Protein AF-A0A537FUX4-F1 (afdb_monomer_lite)

Secondary structure (DSSP, 8-state):
-GGGT--HHHHHHHHHHHHHTTS-EEPTTSS-EEEETTEESS--S-EEEETTEEEEBSSHHHHHHHHHHHTS-EEEEEE-TTT--EEEEEEETTEEEEEESSS-EEEE-S-GGGTTT-HHHHHSSSEEEESSHHHHHHHHHH-TT---EEEEHHHHHHHHHHHHTTTTSTTPPPPPHHHHHHHHHHTT--SGGG--

Radius of gyration: 17.0 Å; chains: 1; bounding box: 46×35×41 Å

Structure (mmCIF, N/CA/C/O backbone):
data_AF-A0A537FUX4-F1
#
_entry.id   AF-A0A537FUX4-F1
#
loop_
_atom_site.group_PDB
_atom_site.id
_atom_site.type_symbol
_atom_site.label_atom_id
_atom_site.label_alt_id
_atom_site.label_comp_id
_atom_site.label_asym_id
_atom_site.label_entity_id
_atom_site.label_seq_id
_atom_site.pdbx_PDB_ins_code
_atom_site.Cartn_x
_atom_site.Cartn_y
_atom_site.Cartn_z
_atom_site.occupancy
_atom_site.B_iso_or_equiv
_atom_site.auth_seq_id
_atom_site.auth_comp_id
_atom_site.auth_asym_id
_atom_site.auth_atom_id
_atom_site.pdbx_PDB_model_num
ATOM 1 N N . MET A 1 1 ? -22.458 1.911 14.694 1.00 73.50 1 MET A N 1
ATOM 2 C CA . MET A 1 1 ? -23.535 1.994 15.705 1.00 73.50 1 MET A CA 1
ATOM 3 C C . MET A 1 1 ? -24.448 0.781 15.627 1.00 73.50 1 MET A C 1
ATOM 5 O O . MET A 1 1 ? -24.205 -0.128 16.395 1.00 73.50 1 MET A O 1
ATOM 9 N N . GLN A 1 2 ? -25.394 0.677 14.680 1.00 80.38 2 GLN A N 1
ATOM 10 C CA . GLN A 1 2 ? -26.330 -0.467 14.618 1.00 80.38 2 GLN A CA 1
ATOM 11 C C . GLN A 1 2 ? -25.643 -1.837 14.508 1.00 80.38 2 GLN A C 1
ATOM 13 O O . GLN A 1 2 ? -25.957 -2.724 15.288 1.00 80.38 2 GLN A O 1
ATOM 18 N N . SER A 1 3 ? -24.664 -1.990 13.611 1.00 86.19 3 SER A N 1
ATOM 19 C CA . SER A 1 3 ? -23.968 -3.273 13.406 1.00 86.19 3 SER A CA 1
ATOM 20 C C . SER A 1 3 ? -23.094 -3.722 14.581 1.00 86.19 3 SER A C 1
ATOM 22 O O . SER A 1 3 ? -22.737 -4.889 14.650 1.00 86.19 3 SER A O 1
ATOM 24 N N . PHE A 1 4 ? -22.728 -2.798 15.473 1.00 87.50 4 PHE A N 1
ATOM 25 C CA . PHE A 1 4 ? -21.867 -3.064 16.631 1.00 87.50 4 PHE A CA 1
ATOM 26 C C . PHE A 1 4 ? -22.598 -2.859 17.962 1.00 87.50 4 PHE A C 1
ATOM 28 O O . PHE A 1 4 ? -21.989 -2.991 19.012 1.00 87.50 4 PHE A O 1
ATOM 35 N N . HIS A 1 5 ? -23.890 -2.518 17.921 1.00 93.44 5 HIS A N 1
ATOM 36 C CA . HIS A 1 5 ? -24.715 -2.219 19.092 1.00 93.44 5 HIS A CA 1
ATOM 37 C C . HIS A 1 5 ? -24.115 -1.165 20.050 1.00 93.44 5 HIS A C 1
ATOM 39 O O . HIS A 1 5 ? -24.290 -1.260 21.258 1.00 93.44 5 HIS A O 1
ATOM 45 N N . LEU A 1 6 ? -23.447 -0.143 19.498 1.00 93.31 6 LEU A N 1
ATOM 46 C CA . LEU A 1 6 ? -22.831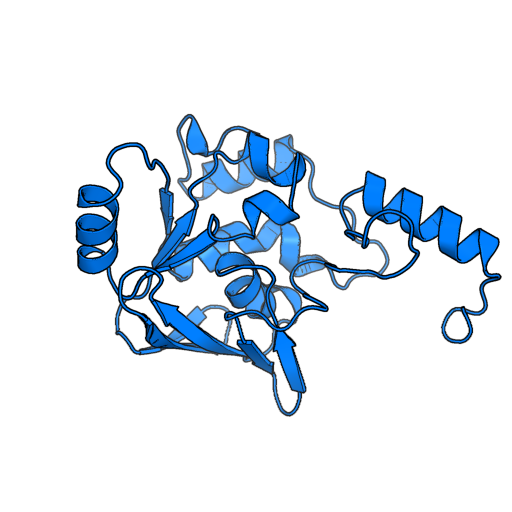 0.967 20.245 1.00 93.31 6 LEU A CA 1
ATOM 47 C C . LEU A 1 6 ? -23.651 2.256 20.134 1.00 93.31 6 LEU A C 1
ATOM 49 O O . LEU A 1 6 ? -24.170 2.562 19.045 1.00 93.31 6 LEU A O 1
ATOM 53 N N . ALA A 1 7 ? -23.683 3.054 21.208 1.00 94.25 7 ALA A N 1
ATOM 54 C CA . ALA A 1 7 ? -24.166 4.429 21.155 1.00 94.25 7 ALA A CA 1
ATOM 55 C C . ALA A 1 7 ? -23.244 5.314 20.297 1.00 94.25 7 ALA A C 1
ATOM 57 O O . ALA A 1 7 ? -22.107 4.967 19.968 1.00 94.25 7 ALA A O 1
ATOM 58 N N . ARG A 1 8 ? -23.740 6.492 19.902 1.00 91.06 8 ARG A N 1
ATOM 59 C CA . ARG A 1 8 ? -22.989 7.405 19.024 1.00 91.06 8 ARG A CA 1
ATOM 60 C C . ARG A 1 8 ? -21.753 8.003 19.683 1.00 91.06 8 ARG A C 1
ATOM 62 O O . ARG A 1 8 ? -20.759 8.191 18.989 1.00 91.06 8 ARG A O 1
ATOM 69 N N . SER A 1 9 ? -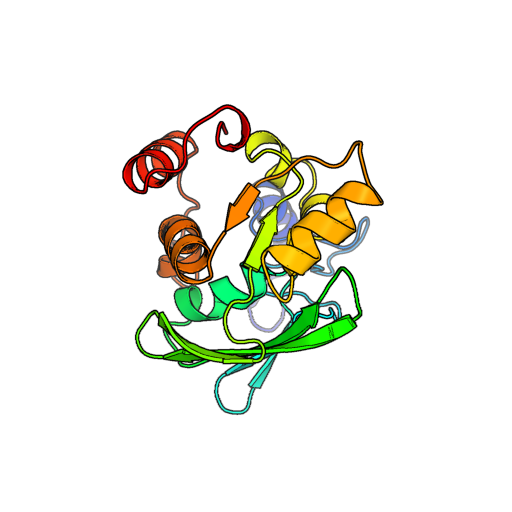21.844 8.336 20.968 1.00 92.69 9 SER A N 1
ATOM 70 C CA . SER A 1 9 ? -20.719 8.841 21.759 1.00 92.69 9 SER A CA 1
ATOM 71 C C . SER A 1 9 ? -19.646 7.768 21.895 1.00 92.69 9 SER A C 1
ATOM 73 O O . SER A 1 9 ? -18.533 7.992 21.450 1.00 92.69 9 SER A O 1
ATOM 75 N N . GLU A 1 10 ? -20.024 6.562 22.329 1.00 94.50 10 GLU A N 1
ATOM 76 C CA . GLU A 1 10 ? -19.102 5.424 22.466 1.00 94.50 10 GLU A CA 1
ATOM 77 C C . GLU A 1 10 ? -18.387 5.101 21.146 1.00 94.50 10 GLU A C 1
ATOM 79 O O . GLU A 1 10 ? -17.176 4.918 21.107 1.00 94.50 10 GLU A O 1
ATOM 84 N N . ALA A 1 11 ? -19.121 5.086 20.027 1.00 93.06 11 ALA A N 1
ATOM 85 C CA . ALA A 1 11 ? -18.515 4.885 18.714 1.00 93.06 11 ALA A CA 1
ATOM 86 C C . ALA A 1 11 ? -17.559 6.024 18.318 1.00 93.06 11 ALA A C 1
ATOM 88 O O . ALA A 1 11 ? -16.621 5.785 17.565 1.00 93.06 11 ALA A O 1
ATOM 89 N N . SER A 1 12 ? -17.805 7.253 18.777 1.00 92.25 12 SER A N 1
ATOM 90 C CA . SER A 1 12 ? -16.915 8.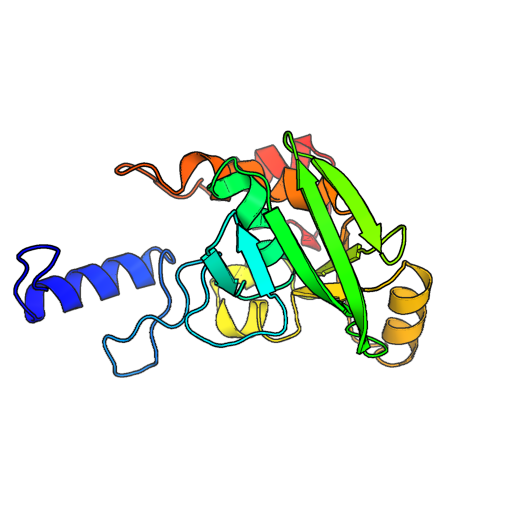392 18.540 1.00 92.25 12 SER A CA 1
ATOM 91 C C . SER A 1 12 ? -15.601 8.228 19.291 1.00 92.25 12 SER A C 1
ATOM 93 O O . SER A 1 12 ? -14.549 8.390 18.681 1.00 92.25 12 SER A O 1
ATOM 95 N N . ASP A 1 13 ? -15.685 7.865 20.570 1.00 94.31 13 ASP A N 1
ATOM 96 C CA . ASP A 1 13 ? -14.532 7.711 21.458 1.00 94.31 13 ASP A CA 1
ATOM 97 C C . ASP A 1 13 ? -13.640 6.561 20.964 1.00 94.31 13 ASP A C 1
ATOM 99 O O . ASP A 1 13 ? -12.442 6.735 20.754 1.00 94.31 13 ASP A O 1
ATOM 103 N N . ILE A 1 14 ? -14.244 5.421 20.604 1.00 94.25 14 ILE A N 1
ATOM 104 C CA . ILE A 1 14 ? -13.523 4.282 20.012 1.00 94.25 14 ILE A CA 1
ATOM 105 C C . ILE A 1 14 ? -12.841 4.668 18.692 1.00 94.25 14 ILE A C 1
ATOM 107 O O . ILE A 1 14 ? -11.728 4.229 18.409 1.00 94.25 14 ILE A O 1
ATOM 111 N N . LEU A 1 15 ? -13.489 5.473 17.845 1.00 94.62 15 LEU A N 1
ATOM 112 C CA . LEU A 1 15 ? -12.875 5.915 16.591 1.00 94.62 15 LEU A CA 1
ATOM 113 C C . LEU A 1 15 ? -11.679 6.848 16.823 1.00 94.62 15 LEU A C 1
ATOM 115 O O . LEU A 1 15 ? -10.733 6.801 16.040 1.00 94.62 15 LEU A O 1
ATOM 119 N N . GLU A 1 16 ? -11.714 7.674 17.867 1.00 94.31 16 GLU A N 1
ATOM 120 C CA . GLU A 1 16 ? -10.592 8.527 18.268 1.00 94.31 16 GLU A CA 1
ATOM 121 C C . GLU A 1 16 ? -9.418 7.704 18.816 1.00 94.31 16 GLU A C 1
ATOM 123 O O . GLU A 1 16 ? -8.266 7.947 18.446 1.00 94.31 16 GLU A O 1
ATOM 128 N N . GLU A 1 17 ? -9.698 6.669 19.610 1.00 94.00 17 GLU A N 1
ATOM 129 C CA . GLU A 1 17 ? -8.685 5.714 20.072 1.00 94.00 17 GLU A CA 1
ATOM 130 C C . GLU A 1 17 ? -8.038 4.965 18.898 1.00 94.00 17 GLU A C 1
ATOM 132 O O . GLU A 1 17 ? -6.811 4.890 18.798 1.00 94.00 17 GLU A O 1
ATOM 137 N N . LEU A 1 18 ? -8.850 4.458 17.962 1.00 93.50 18 LEU A N 1
ATOM 138 C CA . LEU A 1 18 ? -8.359 3.780 16.761 1.00 93.50 18 LEU A CA 1
ATOM 139 C C . LEU A 1 18 ? -7.523 4.710 15.876 1.00 93.50 18 LEU A C 1
ATOM 141 O O . LEU A 1 18 ? -6.550 4.257 15.273 1.00 93.50 18 LEU A O 1
ATOM 145 N N . GLU A 1 19 ? -7.892 5.985 15.772 1.00 93.31 19 GLU A N 1
ATOM 146 C CA . GLU A 1 19 ? -7.139 6.985 15.012 1.00 93.31 19 GLU A CA 1
ATOM 147 C C . GLU A 1 19 ? -5.807 7.329 15.684 1.00 93.31 19 GLU A C 1
ATOM 149 O O . GLU A 1 19 ? -4.773 7.335 15.017 1.00 93.31 19 GLU A O 1
ATOM 154 N N . THR A 1 20 ? -5.799 7.498 17.008 1.00 91.62 20 THR A N 1
ATOM 155 C CA . THR A 1 20 ? -4.578 7.714 17.807 1.00 91.62 20 THR A CA 1
ATOM 156 C C . THR A 1 20 ? -3.621 6.525 17.708 1.00 91.62 20 THR A C 1
ATOM 158 O O . THR A 1 20 ? -2.408 6.690 17.601 1.00 91.62 20 THR A O 1
ATOM 161 N N . ALA A 1 21 ? -4.164 5.307 17.675 1.00 90.19 21 ALA A N 1
ATOM 162 C CA . ALA A 1 21 ? -3.405 4.086 17.428 1.00 90.19 21 ALA A CA 1
ATOM 163 C C . ALA A 1 21 ? -3.103 3.852 15.929 1.00 90.19 21 ALA A C 1
ATOM 165 O O . ALA A 1 21 ? -2.560 2.809 15.554 1.00 90.19 21 ALA A O 1
ATOM 166 N N . HIS A 1 22 ? -3.432 4.817 15.060 1.00 89.25 22 HIS A N 1
ATOM 167 C CA . HIS A 1 22 ? -3.202 4.816 13.615 1.00 89.25 22 HIS A CA 1
ATOM 168 C C . HIS A 1 22 ? -3.870 3.653 12.850 1.00 89.25 22 HIS A C 1
ATOM 170 O O . HIS A 1 22 ? -3.417 3.282 11.763 1.00 89.25 22 HIS A O 1
ATOM 176 N N . HIS A 1 23 ? -4.927 3.038 13.384 1.00 91.94 23 HIS A N 1
ATOM 177 C CA . HIS A 1 23 ? -5.687 1.977 12.709 1.00 91.94 23 HIS A CA 1
ATOM 178 C C . HIS A 1 23 ? -6.658 2.518 11.657 1.00 91.94 23 HIS A C 1
ATOM 180 O O . HIS A 1 23 ? -6.915 1.834 10.663 1.00 91.94 23 HIS A O 1
ATOM 186 N N . VAL A 1 24 ? -7.181 3.723 11.879 1.00 94.44 24 VAL A N 1
ATOM 187 C CA . VAL A 1 24 ? -8.074 4.433 10.960 1.00 94.44 24 VAL A CA 1
ATOM 188 C C . VAL A 1 24 ? -7.646 5.890 10.839 1.00 94.44 24 VAL A C 1
ATOM 190 O O . VAL A 1 24 ? -6.993 6.420 11.727 1.00 94.44 24 VAL A O 1
ATOM 193 N N . ILE A 1 25 ? -8.044 6.540 9.754 1.00 94.31 25 ILE A N 1
ATOM 194 C CA . ILE A 1 25 ? -7.924 7.983 9.550 1.00 94.31 25 ILE A CA 1
ATOM 195 C C . ILE A 1 25 ? -9.305 8.509 9.216 1.00 94.31 25 ILE A C 1
ATOM 197 O O . ILE A 1 25 ? -9.979 7.957 8.339 1.00 94.31 25 ILE A O 1
ATOM 201 N N . ARG A 1 26 ? -9.738 9.569 9.894 1.00 94.31 26 ARG A N 1
ATOM 202 C CA . ARG A 1 26 ? -11.044 10.184 9.675 1.00 94.31 26 ARG A CA 1
ATOM 203 C C . ARG A 1 26 ? -10.953 11.436 8.822 1.00 94.31 26 ARG A C 1
ATOM 205 O O . ARG A 1 26 ? -9.923 12.095 8.721 1.00 94.31 26 ARG A O 1
ATOM 212 N N . LEU A 1 27 ? -12.084 11.792 8.224 1.00 91.44 27 LEU A N 1
ATOM 213 C CA . LEU A 1 27 ? -12.266 13.116 7.651 1.00 91.44 27 LEU A CA 1
ATOM 214 C C . LEU A 1 27 ? -12.334 14.123 8.813 1.00 91.44 27 LEU A C 1
ATOM 216 O O . LEU A 1 27 ? -13.225 13.964 9.661 1.00 91.44 27 LEU A O 1
ATOM 220 N N . PRO A 1 28 ? -11.449 15.142 8.852 1.00 88.06 28 PRO A N 1
ATOM 221 C CA . PRO A 1 28 ? -11.367 16.080 9.965 1.00 88.06 28 PRO A CA 1
ATOM 222 C C . PRO A 1 28 ? -12.724 16.674 10.344 1.00 88.06 28 PRO A C 1
ATOM 224 O O . PRO A 1 28 ? -13.516 17.058 9.483 1.00 88.06 28 PRO A O 1
ATOM 227 N N . GLY A 1 29 ? -13.002 16.718 11.647 1.00 87.19 29 GLY A N 1
ATOM 228 C CA . GLY A 1 29 ? -14.270 17.220 12.184 1.00 87.19 29 GLY A CA 1
ATOM 229 C C . GLY A 1 29 ? -15.467 16.278 12.005 1.00 87.19 29 GLY A C 1
ATOM 230 O O . GLY A 1 29 ? -16.600 16.685 12.258 1.00 87.19 29 GLY A O 1
ATOM 231 N N . THR A 1 30 ? -15.264 15.027 11.577 1.00 90.44 30 THR A N 1
ATOM 232 C CA . THR A 1 30 ? -16.356 14.061 11.375 1.00 90.44 30 THR A CA 1
ATOM 233 C C . THR A 1 30 ? -16.044 12.674 11.955 1.00 90.44 30 THR A C 1
ATOM 235 O O . THR A 1 30 ? -14.921 12.363 12.337 1.00 90.44 30 THR A O 1
ATOM 238 N N . GLN A 1 31 ? -17.055 11.799 11.992 1.00 89.31 31 GLN A N 1
ATOM 239 C CA . GLN A 1 31 ? -16.903 10.368 12.311 1.00 89.31 31 GLN A CA 1
ATOM 240 C C . GLN A 1 31 ? -16.689 9.499 11.052 1.00 89.31 31 GLN A C 1
ATOM 242 O O . GLN A 1 31 ? -16.741 8.274 11.131 1.00 89.31 31 GLN A O 1
ATOM 247 N N . ARG A 1 32 ? -16.510 10.104 9.867 1.00 92.31 32 ARG A N 1
ATOM 248 C CA . ARG A 1 32 ? -16.332 9.355 8.615 1.00 92.31 32 ARG A CA 1
ATOM 249 C C . ARG A 1 32 ? -14.896 8.864 8.509 1.00 92.31 32 ARG A C 1
ATOM 251 O O . ARG A 1 32 ? -13.978 9.676 8.509 1.00 92.31 32 ARG A O 1
ATOM 258 N N . ILE A 1 33 ? -14.722 7.555 8.370 1.00 94.62 33 ILE A N 1
ATOM 259 C CA . ILE A 1 33 ? -13.427 6.935 8.086 1.00 94.62 33 ILE A CA 1
ATOM 260 C C . ILE A 1 33 ? -13.072 7.218 6.622 1.00 94.62 33 ILE A C 1
ATOM 262 O O . ILE A 1 33 ? -13.843 6.881 5.726 1.00 94.62 33 ILE A O 1
ATOM 266 N N . LEU A 1 34 ? -11.919 7.843 6.392 1.00 94.56 34 LEU A N 1
ATOM 267 C CA . LEU A 1 34 ? -11.312 8.000 5.072 1.00 94.56 34 LEU A CA 1
ATOM 268 C C . LEU A 1 34 ? -10.476 6.779 4.717 1.00 94.56 34 LEU A C 1
ATOM 270 O O . LEU A 1 34 ? -10.646 6.219 3.639 1.00 94.56 34 LEU A O 1
ATOM 274 N N . LEU A 1 35 ? -9.594 6.366 5.627 1.00 95.25 35 LEU A N 1
ATOM 275 C CA . LEU A 1 35 ? -8.699 5.233 5.430 1.00 95.25 35 LEU A CA 1
ATOM 276 C C . LEU A 1 35 ? -8.798 4.294 6.629 1.00 95.25 35 LEU A C 1
ATOM 278 O O . LEU A 1 35 ? -8.787 4.726 7.777 1.00 95.25 35 LEU A O 1
ATOM 282 N N . ALA A 1 36 ? -8.855 3.003 6.353 1.00 94.75 36 ALA A N 1
ATOM 283 C CA . ALA A 1 36 ? -8.591 1.940 7.308 1.00 94.75 36 ALA A CA 1
ATOM 284 C C . ALA A 1 36 ? -7.609 1.003 6.609 1.00 94.75 36 ALA A C 1
ATOM 286 O O . ALA A 1 36 ? -8.025 -0.003 6.033 1.00 94.75 36 ALA A O 1
ATOM 287 N N . ASN A 1 37 ? -6.331 1.408 6.547 1.00 91.75 37 ASN A N 1
ATOM 288 C CA . ASN A 1 37 ? -5.350 0.826 5.626 1.00 91.75 37 ASN A CA 1
ATOM 289 C C . ASN A 1 37 ? -5.395 -0.713 5.666 1.00 91.75 37 ASN A C 1
ATOM 291 O O . ASN A 1 37 ? -5.488 -1.283 6.750 1.00 91.75 37 ASN A O 1
ATOM 295 N N . PRO A 1 38 ? -5.374 -1.404 4.518 1.00 94.94 38 PRO A N 1
ATOM 296 C CA . PRO A 1 38 ? -5.148 -0.857 3.190 1.00 94.94 38 PRO A CA 1
ATOM 297 C C . PRO A 1 38 ? -6.425 -0.297 2.539 1.00 94.94 38 PRO A C 1
ATOM 299 O O . PRO A 1 38 ? -6.358 0.201 1.424 1.00 94.94 38 PRO A O 1
ATOM 302 N N . PHE A 1 39 ? -7.591 -0.363 3.195 1.00 96.38 39 PHE A N 1
ATOM 303 C CA . PHE A 1 39 ? -8.848 0.114 2.620 1.00 96.38 39 PHE A CA 1
ATOM 304 C C . PHE A 1 39 ? -8.906 1.642 2.561 1.00 96.38 39 PHE A C 1
ATOM 306 O O . PHE A 1 39 ? -8.739 2.325 3.574 1.00 96.38 39 PHE A O 1
ATOM 313 N N . SER A 1 40 ? -9.243 2.158 1.384 1.00 96.12 40 SER A N 1
ATOM 314 C CA . SER A 1 40 ? -9.644 3.541 1.158 1.00 96.12 40 SER A CA 1
ATOM 315 C C . SER A 1 40 ? -11.157 3.629 0.958 1.00 96.12 40 SER A C 1
ATOM 317 O O . SER A 1 40 ? -11.740 2.842 0.212 1.00 96.12 40 SER A O 1
ATOM 319 N N . ALA A 1 41 ? -11.791 4.603 1.614 1.00 95.50 41 ALA A N 1
ATOM 320 C CA . ALA A 1 41 ? -13.172 5.009 1.348 1.00 95.50 41 ALA A CA 1
ATOM 321 C C . ALA A 1 41 ? -13.280 5.995 0.168 1.00 95.50 41 ALA A C 1
ATOM 323 O O . ALA A 1 41 ? -14.385 6.345 -0.241 1.00 95.50 41 ALA A O 1
ATOM 324 N N . LEU A 1 42 ? -12.140 6.462 -0.349 1.00 92.06 42 LEU A N 1
ATOM 325 C CA . LEU A 1 42 ? -12.039 7.273 -1.557 1.00 92.06 42 LEU A CA 1
ATOM 326 C C . LEU A 1 42 ? -11.697 6.385 -2.753 1.00 92.06 42 LEU A C 1
ATOM 328 O O . LEU A 1 42 ? -10.879 5.468 -2.627 1.00 92.06 42 LEU A O 1
ATOM 332 N N . ASP A 1 43 ? -12.253 6.723 -3.910 1.00 93.75 43 ASP A N 1
ATOM 333 C CA . ASP A 1 43 ? -11.858 6.131 -5.183 1.00 93.75 43 ASP A CA 1
ATOM 334 C C . ASP A 1 43 ? -10.444 6.614 -5.524 1.00 93.75 43 ASP A C 1
ATOM 336 O O . ASP A 1 43 ? -10.211 7.797 -5.781 1.00 93.75 43 ASP A O 1
ATOM 340 N N . THR A 1 44 ? -9.480 5.698 -5.487 1.00 95.69 44 THR A N 1
ATOM 341 C CA . THR A 1 44 ? -8.079 5.976 -5.819 1.00 95.69 44 THR A CA 1
ATOM 342 C C . THR A 1 44 ? -7.693 5.276 -7.123 1.00 95.69 44 THR A C 1
ATOM 344 O O . THR A 1 44 ? -8.369 4.339 -7.557 1.00 95.69 44 THR A O 1
ATOM 347 N N . PRO A 1 45 ? -6.555 5.643 -7.737 1.00 96.56 45 PRO A N 1
ATOM 348 C CA . PRO A 1 45 ? -6.002 4.886 -8.857 1.00 96.56 45 PRO A CA 1
ATOM 349 C C . PRO A 1 45 ? -5.624 3.435 -8.511 1.00 96.56 45 PRO A C 1
ATOM 351 O O . PRO A 1 45 ? -5.296 2.671 -9.407 1.00 96.56 45 PRO A O 1
ATOM 354 N N . PHE A 1 46 ? -5.656 3.037 -7.238 1.00 98.00 46 PHE A N 1
ATOM 355 C CA . PHE A 1 46 ? -5.148 1.760 -6.746 1.00 98.00 46 PHE A CA 1
ATOM 356 C C . PHE A 1 46 ? -6.279 0.741 -6.556 1.00 98.00 46 PHE A C 1
ATOM 358 O O . PHE A 1 46 ? -6.564 0.294 -5.442 1.00 98.00 46 PHE A O 1
ATOM 365 N N . ALA A 1 47 ? -6.960 0.390 -7.645 1.00 98.50 47 ALA A N 1
ATOM 366 C CA . ALA A 1 47 ? -8.108 -0.508 -7.600 1.00 98.50 47 ALA A CA 1
ATOM 367 C C . ALA A 1 47 ? -7.676 -1.964 -7.366 1.00 98.50 47 ALA A C 1
ATOM 369 O O . ALA A 1 47 ? -6.798 -2.488 -8.053 1.00 98.50 47 ALA A O 1
ATOM 370 N N . VAL A 1 48 ? -8.345 -2.652 -6.440 1.00 98.69 48 VAL A N 1
ATOM 371 C CA . VAL A 1 48 ? -8.088 -4.056 -6.100 1.00 98.69 48 VAL A CA 1
ATOM 372 C C . VAL A 1 48 ? -9.375 -4.864 -6.204 1.00 98.69 48 VAL A C 1
ATOM 374 O O . VAL A 1 48 ? -10.385 -4.546 -5.582 1.00 98.69 48 VAL A O 1
ATOM 377 N N . LYS A 1 49 ? -9.347 -5.957 -6.963 1.00 98.69 49 LYS A N 1
ATOM 378 C CA . LYS A 1 49 ? -10.451 -6.914 -7.073 1.00 98.69 49 LYS A CA 1
ATOM 379 C C . LYS A 1 49 ? -10.095 -8.216 -6.368 1.00 98.69 49 LYS A C 1
ATOM 381 O O . LYS A 1 49 ? -9.026 -8.774 -6.602 1.00 98.69 49 LYS A O 1
ATOM 386 N N . ILE A 1 50 ? -11.015 -8.723 -5.547 1.00 97.62 50 ILE A N 1
ATOM 387 C CA . ILE A 1 50 ? -10.873 -9.992 -4.819 1.00 97.62 50 ILE A CA 1
ATOM 388 C C . ILE A 1 50 ? -12.182 -10.773 -4.948 1.00 97.62 50 ILE A C 1
ATOM 390 O O . ILE A 1 50 ? -13.208 -10.433 -4.351 1.00 97.62 50 ILE A O 1
ATOM 394 N N . GLY A 1 51 ? -12.166 -11.838 -5.751 1.00 96.19 51 GLY A N 1
ATOM 395 C CA . GLY A 1 51 ? -13.390 -12.524 -6.168 1.00 96.19 51 GLY A CA 1
ATOM 396 C C . GLY A 1 51 ? -14.335 -11.575 -6.916 1.00 96.19 51 GLY A C 1
ATOM 397 O O . GLY A 1 51 ? -13.966 -11.000 -7.938 1.00 96.19 51 GLY A O 1
ATOM 398 N N . ASN A 1 52 ? -15.554 -11.398 -6.402 1.00 96.31 52 ASN A N 1
ATOM 399 C CA . ASN A 1 52 ? -16.567 -10.496 -6.963 1.00 96.31 52 ASN A CA 1
ATOM 400 C C . ASN A 1 52 ? -16.590 -9.096 -6.321 1.00 96.31 52 ASN A C 1
ATOM 402 O O . ASN A 1 52 ? -17.423 -8.281 -6.708 1.00 96.31 52 ASN A O 1
ATOM 406 N N . LYS A 1 53 ? -15.709 -8.811 -5.354 1.00 97.38 53 LYS A N 1
ATOM 407 C CA . LYS A 1 53 ? -15.661 -7.521 -4.654 1.00 97.38 53 LYS A CA 1
ATOM 408 C C . LYS A 1 53 ? -14.541 -6.642 -5.203 1.00 97.38 53 LYS A C 1
ATOM 410 O O . LYS A 1 53 ? -13.457 -7.143 -5.507 1.00 97.38 53 LYS A O 1
ATOM 415 N N . GLY A 1 54 ? -14.826 -5.348 -5.316 1.00 97.94 54 GLY A N 1
ATOM 416 C CA . GLY A 1 54 ? -13.853 -4.301 -5.617 1.00 97.94 54 GLY A CA 1
ATOM 417 C C . GLY A 1 54 ? -13.556 -3.467 -4.373 1.00 97.94 54 GLY A C 1
ATOM 418 O O . GLY A 1 54 ? -14.448 -3.231 -3.559 1.00 97.94 54 GLY A O 1
ATOM 419 N N . TYR A 1 55 ? -12.303 -3.052 -4.244 1.00 98.06 55 TYR A N 1
ATOM 420 C CA . TYR A 1 55 ? -11.765 -2.217 -3.178 1.00 98.06 55 TYR A CA 1
ATOM 421 C C . TYR A 1 55 ? -10.800 -1.191 -3.773 1.00 98.06 55 TYR A C 1
ATOM 423 O O . TYR A 1 55 ? -10.314 -1.368 -4.891 1.00 98.06 55 TYR A O 1
ATOM 431 N N . PHE A 1 56 ? -10.467 -0.168 -2.993 1.00 98.12 56 PHE A N 1
ATOM 432 C CA . PHE A 1 56 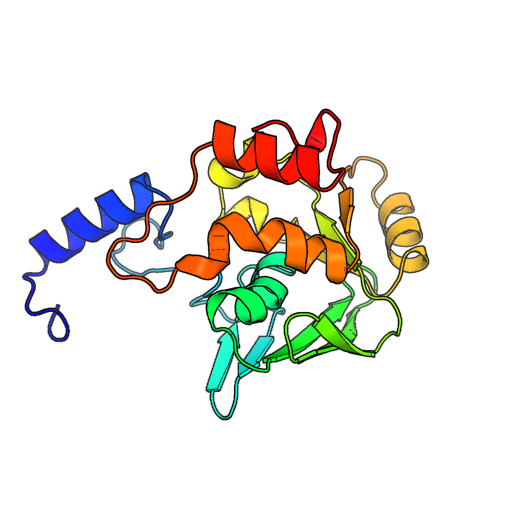? -9.411 0.786 -3.312 1.00 98.12 56 PHE A CA 1
ATOM 433 C C . PHE A 1 56 ? -8.341 0.758 -2.223 1.00 98.12 56 PHE A C 1
ATOM 435 O O . PHE A 1 56 ? -8.666 0.768 -1.033 1.00 98.12 56 PHE A O 1
ATOM 442 N N . GLY A 1 57 ? -7.076 0.703 -2.640 1.00 97.12 57 GLY A N 1
ATOM 443 C CA . GLY A 1 57 ? -5.918 0.962 -1.788 1.00 97.12 57 GLY A CA 1
ATOM 444 C C . GLY A 1 57 ? -5.718 2.456 -1.566 1.00 97.12 57 GLY A C 1
ATOM 445 O O . GLY A 1 57 ? -6.040 3.248 -2.448 1.00 97.12 57 GLY A O 1
ATOM 446 N N . ALA A 1 58 ? -5.162 2.872 -0.429 1.00 95.69 58 ALA A N 1
ATOM 447 C CA . ALA A 1 58 ? -4.777 4.278 -0.266 1.00 95.69 58 ALA A CA 1
ATOM 448 C C . ALA A 1 58 ? -3.597 4.652 -1.182 1.00 95.69 58 ALA A C 1
ATOM 450 O O . ALA A 1 58 ? -3.507 5.781 -1.658 1.00 95.69 58 ALA A O 1
ATOM 451 N N . CYS A 1 59 ? -2.706 3.691 -1.437 1.00 97.50 59 CYS A N 1
ATOM 452 C CA . CYS A 1 59 ? -1.488 3.853 -2.219 1.00 97.50 59 CYS A CA 1
ATOM 453 C C . CYS A 1 59 ? -1.085 2.555 -2.943 1.00 97.50 59 CYS A C 1
ATOM 455 O O . CYS A 1 59 ? -1.744 1.518 -2.807 1.00 97.50 59 CYS A O 1
ATOM 457 N N . ALA A 1 60 ? 0.027 2.587 -3.684 1.00 98.38 60 ALA A N 1
ATOM 458 C CA . ALA A 1 60 ? 0.550 1.414 -4.383 1.00 98.38 60 ALA A CA 1
ATOM 459 C C . ALA A 1 60 ? 0.951 0.274 -3.431 1.00 98.38 60 ALA A C 1
ATOM 461 O O . ALA A 1 60 ? 0.660 -0.889 -3.714 1.00 98.38 60 ALA A O 1
ATOM 462 N N . TRP A 1 61 ? 1.564 0.591 -2.283 1.00 98.19 61 TRP A N 1
ATOM 463 C CA . TRP A 1 61 ? 1.889 -0.418 -1.270 1.00 98.19 61 TRP A CA 1
ATOM 464 C C . TRP A 1 61 ? 0.616 -1.073 -0.722 1.00 98.19 61 TRP A C 1
ATOM 466 O O . TRP A 1 61 ? 0.504 -2.298 -0.739 1.00 98.19 61 TRP A O 1
ATOM 476 N N . ASP A 1 62 ? -0.383 -0.280 -0.338 1.00 97.75 62 ASP A N 1
ATOM 477 C CA . ASP A 1 62 ? -1.658 -0.796 0.164 1.00 97.75 62 ASP A CA 1
ATOM 478 C C . ASP A 1 62 ? -2.363 -1.705 -0.850 1.00 97.75 62 ASP A C 1
ATOM 480 O O . ASP A 1 62 ? -2.895 -2.752 -0.476 1.00 97.75 62 ASP A O 1
ATOM 484 N N . ALA A 1 63 ? -2.304 -1.365 -2.142 1.00 98.38 63 ALA A N 1
ATOM 485 C CA . ALA A 1 63 ? -2.851 -2.194 -3.216 1.00 98.38 63 ALA A CA 1
ATOM 486 C C . ALA A 1 63 ? -2.251 -3.611 -3.232 1.00 98.38 63 ALA A C 1
ATOM 488 O O . ALA A 1 63 ? -2.972 -4.594 -3.411 1.00 98.38 63 ALA A O 1
ATOM 489 N N . VAL A 1 64 ? -0.937 -3.722 -3.010 1.00 98.62 64 VAL A N 1
ATOM 490 C CA . VAL A 1 64 ? -0.230 -5.007 -2.880 1.00 98.62 64 VAL A CA 1
ATOM 491 C C . VAL A 1 64 ? -0.563 -5.679 -1.544 1.00 98.62 64 VAL A C 1
ATOM 493 O O . VAL A 1 64 ? -0.821 -6.886 -1.497 1.00 98.62 64 VAL A O 1
ATOM 496 N N . ALA A 1 65 ? -0.618 -4.906 -0.458 1.00 98.06 65 ALA A N 1
ATOM 497 C CA . ALA A 1 65 ? -0.862 -5.398 0.894 1.00 98.06 65 ALA A CA 1
ATOM 498 C C . ALA A 1 65 ? -2.220 -6.095 1.061 1.00 98.06 65 ALA A C 1
ATOM 500 O O . ALA A 1 65 ? -2.337 -7.004 1.884 1.00 98.06 65 ALA A O 1
ATOM 501 N N . PHE A 1 66 ? -3.227 -5.750 0.249 1.00 98.25 66 PHE A N 1
ATOM 502 C CA . PHE A 1 66 ? -4.497 -6.482 0.188 1.00 98.25 66 PHE A CA 1
ATOM 503 C C . PHE A 1 66 ? -4.317 -7.993 0.003 1.00 98.25 66 PHE A C 1
ATOM 505 O O . PHE A 1 66 ? -5.041 -8.772 0.630 1.00 98.25 66 PHE A O 1
ATOM 512 N N . HIS A 1 67 ? -3.361 -8.409 -0.837 1.00 98.31 67 HIS A N 1
ATOM 513 C CA . HIS A 1 67 ? -3.089 -9.828 -1.071 1.00 98.31 67 HIS A CA 1
ATOM 514 C C . HIS A 1 67 ? -2.639 -10.529 0.215 1.00 98.31 67 HIS A C 1
ATOM 516 O O . HIS A 1 67 ? -3.131 -11.609 0.543 1.00 98.31 67 HIS A O 1
ATOM 522 N N . ILE A 1 68 ? -1.742 -9.880 0.963 1.00 98.06 68 ILE A N 1
ATOM 523 C CA . ILE A 1 68 ? -1.222 -10.376 2.238 1.00 98.06 68 ILE A CA 1
ATOM 524 C C . ILE A 1 68 ? -2.314 -10.387 3.307 1.00 98.06 68 ILE A C 1
ATOM 526 O O . ILE A 1 68 ? -2.511 -11.406 3.960 1.00 98.06 68 ILE A O 1
ATOM 530 N N . MET A 1 69 ? -3.037 -9.276 3.466 1.00 97.62 69 MET A N 1
ATOM 531 C CA . MET A 1 69 ? -4.026 -9.105 4.530 1.00 97.62 69 MET A CA 1
ATOM 532 C C . MET A 1 69 ? -5.180 -10.099 4.436 1.00 97.62 69 MET A C 1
ATOM 534 O O . MET A 1 69 ? -5.654 -10.601 5.452 1.00 97.62 69 MET A O 1
ATOM 538 N N . LEU A 1 70 ? -5.676 -10.346 3.223 1.00 96.56 70 LEU A N 1
ATOM 539 C CA . LEU A 1 70 ? -6.847 -11.196 3.035 1.00 96.56 70 LEU A CA 1
ATOM 540 C C . LEU A 1 70 ? -6.480 -12.644 2.719 1.00 96.56 70 LEU A C 1
ATOM 542 O O . LEU A 1 70 ? -7.370 -13.488 2.743 1.00 96.56 70 LEU A O 1
ATOM 546 N N . GLY A 1 71 ? -5.211 -12.941 2.411 1.00 95.94 71 GLY A N 1
ATOM 547 C CA . GLY A 1 71 ? -4.758 -14.294 2.078 1.00 95.94 71 GLY A CA 1
ATOM 548 C C . GLY A 1 71 ? -5.484 -14.893 0.868 1.00 95.94 71 GLY A C 1
ATOM 549 O O . GLY A 1 71 ? -5.650 -16.107 0.774 1.00 95.94 71 GLY A O 1
ATOM 550 N N . ARG A 1 72 ? -5.974 -14.041 -0.040 1.00 97.19 72 ARG A N 1
ATOM 551 C CA . ARG A 1 72 ? -6.777 -14.423 -1.208 1.00 97.19 72 ARG A CA 1
ATOM 552 C C . ARG A 1 72 ? -6.138 -13.921 -2.485 1.00 97.19 72 ARG A C 1
ATOM 554 O O . ARG A 1 72 ? -5.442 -12.909 -2.484 1.00 97.19 72 ARG A O 1
ATOM 561 N N . GLU A 1 73 ? -6.434 -14.603 -3.585 1.00 98.38 73 GLU A N 1
ATOM 562 C CA . GLU A 1 73 ? -6.085 -14.107 -4.912 1.00 98.38 73 GLU A CA 1
ATOM 563 C C . GLU A 1 73 ? -6.650 -12.702 -5.120 1.00 98.38 73 GLU A C 1
ATOM 565 O O . GLU A 1 73 ? -7.819 -12.433 -4.814 1.00 98.38 73 GLU A O 1
ATOM 570 N N . SER A 1 74 ? -5.808 -11.813 -5.631 1.00 98.44 74 SER A N 1
ATOM 571 C CA . SER A 1 74 ? -6.176 -10.429 -5.882 1.00 98.44 74 SER A CA 1
ATOM 572 C C . SER A 1 74 ? -5.668 -9.975 -7.240 1.00 98.44 74 SER A C 1
ATOM 574 O O . SER A 1 74 ? -4.661 -10.457 -7.762 1.00 98.44 74 SER A O 1
ATOM 576 N N . LEU A 1 75 ? -6.407 -9.038 -7.814 1.00 98.81 75 LEU A N 1
ATOM 577 C CA . LEU A 1 75 ? -6.068 -8.363 -9.050 1.00 98.81 75 LEU A CA 1
ATOM 578 C C . LEU A 1 75 ? -5.982 -6.870 -8.760 1.00 98.81 75 LEU A C 1
ATOM 580 O O . LEU A 1 75 ? -6.991 -6.260 -8.410 1.00 98.81 75 LEU A O 1
ATOM 584 N N . VAL A 1 76 ? -4.806 -6.287 -8.946 1.00 98.81 76 VAL A N 1
ATOM 585 C CA . VAL A 1 76 ? -4.593 -4.841 -8.886 1.00 98.81 76 VAL A CA 1
ATOM 586 C C . VAL A 1 76 ? -4.687 -4.273 -10.298 1.00 98.81 76 VAL A C 1
ATOM 588 O O . VAL A 1 76 ? -4.060 -4.804 -11.216 1.00 98.81 76 VAL A O 1
ATOM 591 N N . ASN A 1 77 ? -5.457 -3.200 -10.469 1.00 98.69 77 ASN A N 1
ATOM 592 C CA . ASN A 1 77 ? -5.423 -2.347 -11.656 1.00 98.69 77 ASN A CA 1
ATOM 593 C C . ASN A 1 77 ? -5.086 -0.926 -11.204 1.00 98.69 77 ASN A C 1
ATOM 595 O O . ASN A 1 77 ? -5.708 -0.403 -10.281 1.00 98.69 77 ASN A O 1
ATOM 599 N N . SER A 1 78 ? -4.091 -0.329 -11.843 1.00 98.56 78 SER A N 1
ATOM 600 C CA . SER A 1 78 ? -3.586 1.005 -11.546 1.00 98.56 78 SER A CA 1
ATOM 601 C C . SER A 1 78 ? -2.972 1.611 -12.804 1.00 98.56 78 SER A C 1
ATOM 603 O O . SER A 1 78 ? -3.124 1.083 -13.905 1.00 98.56 78 SER A O 1
ATOM 605 N N . PHE A 1 79 ? -2.269 2.722 -12.638 1.00 98.31 79 PHE A N 1
ATOM 606 C CA . PHE A 1 79 ? -1.523 3.394 -13.686 1.00 98.31 79 PHE A CA 1
ATOM 607 C C . PHE A 1 79 ? -0.108 3.715 -13.211 1.00 98.31 79 PHE A C 1
ATOM 609 O O . PHE A 1 79 ? 0.145 3.868 -12.012 1.00 98.31 79 PHE A O 1
ATOM 616 N N . CYS A 1 80 ? 0.806 3.818 -14.165 1.00 98.31 80 CYS A N 1
ATOM 617 C CA . CYS A 1 80 ? 2.150 4.323 -13.960 1.00 98.31 80 CYS A CA 1
ATOM 618 C C . CYS A 1 80 ? 2.101 5.804 -13.598 1.00 98.31 80 CYS A C 1
ATOM 620 O O . CYS A 1 80 ? 1.520 6.601 -14.332 1.00 98.31 80 CYS A O 1
ATOM 622 N N . HIS A 1 81 ? 2.750 6.186 -12.503 1.00 97.12 81 HIS A N 1
ATOM 623 C CA . HIS A 1 81 ? 2.736 7.570 -12.037 1.00 97.12 81 HIS A CA 1
ATOM 624 C C . HIS A 1 81 ? 3.440 8.538 -12.996 1.00 97.12 81 HIS A C 1
ATOM 626 O O . HIS A 1 81 ? 3.042 9.690 -13.105 1.00 97.12 81 HIS A O 1
ATOM 632 N N . HIS A 1 82 ? 4.445 8.054 -13.728 1.00 96.38 82 HIS A N 1
ATOM 633 C CA . HIS A 1 82 ? 5.200 8.857 -14.686 1.00 96.38 82 HIS A CA 1
ATOM 634 C C . HIS A 1 82 ? 4.417 9.148 -15.978 1.00 96.38 82 HIS A C 1
ATOM 636 O O . HIS A 1 82 ? 4.410 10.274 -16.455 1.00 96.38 82 HIS A O 1
ATOM 642 N N . CYS A 1 83 ? 3.766 8.137 -16.567 1.00 95.81 83 CYS A N 1
ATOM 643 C CA . CYS A 1 83 ? 3.239 8.234 -17.938 1.00 95.81 83 CYS A CA 1
ATOM 644 C C . CYS A 1 83 ? 1.776 7.802 -18.104 1.00 95.81 83 CYS A C 1
ATOM 646 O O . CYS A 1 83 ? 1.298 7.707 -19.231 1.00 95.81 83 CYS A O 1
ATOM 648 N N . ALA A 1 84 ? 1.080 7.486 -17.009 1.00 97.62 84 ALA A N 1
ATOM 649 C CA . ALA A 1 84 ? -0.301 6.998 -16.987 1.00 97.62 84 ALA A CA 1
ATOM 650 C C . ALA A 1 84 ? -0.566 5.687 -17.761 1.00 97.62 84 ALA A C 1
ATOM 652 O O . ALA A 1 84 ? -1.719 5.311 -17.961 1.00 97.62 84 ALA A O 1
ATOM 653 N N . GLU A 1 85 ? 0.474 4.950 -18.165 1.00 97.81 85 GLU A N 1
ATOM 654 C CA . GLU A 1 85 ? 0.310 3.619 -18.758 1.00 97.81 85 GLU A CA 1
ATOM 655 C C . GLU A 1 85 ? -0.399 2.673 -17.767 1.00 97.81 85 GLU A C 1
ATOM 657 O O . GLU A 1 85 ? -0.045 2.673 -16.583 1.00 97.81 85 GLU A O 1
ATOM 662 N N . PRO A 1 86 ? -1.382 1.864 -18.206 1.00 98.62 86 PRO A N 1
ATOM 663 C CA . PRO A 1 86 ? -2.058 0.914 -17.331 1.00 98.62 86 PRO A CA 1
ATOM 664 C C . PRO A 1 86 ? -1.098 -0.109 -16.718 1.00 98.62 86 PRO A C 1
ATOM 666 O O . PRO A 1 86 ? -0.279 -0.711 -17.410 1.00 98.62 86 PRO A O 1
ATOM 669 N N . ILE A 1 87 ? -1.263 -0.351 -15.420 1.00 98.81 87 ILE A N 1
ATOM 670 C CA . ILE A 1 87 ? -0.562 -1.384 -14.661 1.00 98.81 87 ILE A CA 1
ATOM 671 C C . ILE A 1 87 ? -1.589 -2.384 -14.138 1.00 98.81 87 ILE A C 1
ATOM 673 O O . ILE A 1 87 ? -2.548 -2.021 -13.457 1.00 98.81 87 ILE A O 1
ATOM 677 N N . ARG A 1 88 ? -1.371 -3.663 -14.426 1.00 98.81 88 ARG A N 1
ATOM 678 C CA . ARG A 1 88 ? -2.177 -4.792 -13.979 1.00 98.81 88 ARG A CA 1
ATOM 679 C C . ARG A 1 88 ? -1.285 -5.820 -13.300 1.00 98.81 88 ARG A C 1
ATOM 681 O O . ARG A 1 88 ? -0.292 -6.255 -13.879 1.00 98.81 88 ARG A O 1
ATOM 688 N N . ILE A 1 89 ? -1.653 -6.237 -12.093 1.00 98.88 89 ILE A N 1
ATOM 689 C CA . ILE A 1 89 ? -0.890 -7.217 -11.313 1.00 98.88 89 ILE A CA 1
ATOM 690 C C . ILE A 1 89 ? -1.847 -8.265 -10.751 1.00 98.88 89 ILE A C 1
ATOM 692 O O . ILE A 1 89 ? -2.803 -7.928 -10.055 1.00 98.88 89 ILE A O 1
ATOM 696 N N . GLU A 1 90 ? -1.582 -9.537 -11.027 1.00 98.75 90 GLU A N 1
ATOM 697 C CA . GLU A 1 90 ? -2.313 -10.665 -10.449 1.00 98.75 90 GLU A CA 1
ATOM 698 C C . GLU A 1 90 ? -1.457 -11.358 -9.395 1.00 98.75 90 GLU A C 1
ATOM 700 O O . GLU A 1 90 ? -0.333 -11.783 -9.673 1.00 98.75 90 GLU A O 1
ATOM 705 N N . PHE A 1 91 ? -2.011 -11.508 -8.193 1.00 98.69 91 PHE A N 1
ATOM 706 C CA . PHE A 1 91 ? -1.369 -12.191 -7.080 1.00 98.69 91 PHE A CA 1
ATOM 707 C C . PHE A 1 91 ? -2.076 -13.504 -6.751 1.00 98.69 91 PHE A C 1
ATOM 709 O O . PHE A 1 91 ? -3.301 -13.545 -6.607 1.00 98.69 91 PHE A O 1
ATOM 716 N N . ARG A 1 92 ? -1.297 -14.577 -6.581 1.00 98.19 92 ARG A N 1
ATOM 717 C CA . ARG A 1 92 ? -1.757 -15.894 -6.109 1.00 98.19 92 ARG A CA 1
ATOM 718 C C . ARG A 1 92 ? -0.670 -16.534 -5.254 1.00 98.19 92 ARG A C 1
ATOM 720 O O . ARG A 1 92 ? 0.512 -16.387 -5.552 1.00 98.19 92 ARG A O 1
ATOM 727 N N . ASN A 1 93 ? -1.063 -17.278 -4.222 1.00 95.31 93 ASN A N 1
ATOM 728 C CA . ASN A 1 93 ? -0.143 -18.031 -3.357 1.00 95.31 93 ASN A CA 1
ATOM 729 C C . ASN A 1 93 ? 1.034 -17.196 -2.813 1.00 95.31 93 ASN A C 1
ATOM 731 O O . ASN A 1 93 ? 2.177 -17.650 -2.821 1.00 95.31 93 ASN A O 1
ATOM 735 N N . GLY A 1 94 ? 0.765 -15.962 -2.373 1.00 94.81 94 GLY A N 1
ATOM 736 C CA . GLY A 1 94 ? 1.761 -15.093 -1.743 1.00 94.81 94 GLY A CA 1
ATOM 737 C C . GLY A 1 94 ? 2.751 -14.434 -2.706 1.00 94.81 94 GLY A C 1
ATOM 738 O O . GLY A 1 94 ? 3.757 -13.908 -2.243 1.00 94.81 94 GLY A O 1
ATOM 739 N N . ARG A 1 95 ? 2.508 -14.464 -4.024 1.00 97.38 95 ARG A N 1
ATOM 740 C CA . ARG A 1 95 ? 3.403 -13.879 -5.038 1.00 97.38 95 ARG A CA 1
ATOM 741 C C . ARG A 1 95 ? 2.646 -13.302 -6.230 1.00 97.38 95 ARG A C 1
ATOM 743 O O . ARG A 1 95 ? 1.514 -13.699 -6.507 1.00 97.38 95 ARG A O 1
ATOM 750 N N . ALA A 1 96 ? 3.290 -12.396 -6.963 1.00 97.94 96 ALA A N 1
ATOM 751 C CA . ALA A 1 96 ? 2.810 -11.978 -8.276 1.00 97.94 96 ALA A CA 1
ATOM 752 C C . ALA A 1 96 ? 2.970 -13.143 -9.269 1.00 97.94 96 ALA A C 1
ATOM 754 O O . ALA A 1 96 ? 4.026 -13.776 -9.329 1.00 97.94 96 ALA A O 1
ATOM 755 N N . VAL A 1 97 ? 1.913 -13.454 -10.018 1.00 98.06 97 VAL A N 1
ATOM 756 C CA . VAL A 1 97 ? 1.901 -14.529 -11.027 1.00 98.06 97 VAL A CA 1
ATOM 757 C C . VAL A 1 97 ? 1.736 -14.010 -12.451 1.00 98.06 97 VAL A C 1
ATOM 759 O O . VAL A 1 97 ? 2.064 -14.726 -13.391 1.00 98.06 97 VAL A O 1
ATOM 762 N N . SER A 1 98 ? 1.248 -12.780 -12.613 1.00 97.88 98 SER A N 1
ATOM 763 C CA . SER A 1 98 ? 1.173 -12.085 -13.895 1.00 97.88 98 SER A CA 1
ATOM 764 C C . SER A 1 98 ? 1.264 -10.583 -13.666 1.00 97.88 98 SER A C 1
ATOM 766 O O . SER A 1 98 ? 0.633 -10.055 -12.749 1.00 97.88 98 SER A O 1
ATOM 768 N N . THR A 1 99 ? 2.012 -9.899 -14.522 1.00 98.19 99 THR A N 1
ATOM 769 C CA . THR A 1 99 ? 2.225 -8.452 -14.478 1.00 98.19 99 THR A CA 1
ATOM 770 C C . THR A 1 99 ? 2.155 -7.887 -15.893 1.00 98.19 99 THR A C 1
ATOM 772 O O . THR A 1 99 ? 2.660 -8.476 -16.849 1.00 98.19 99 THR A O 1
ATOM 775 N N . GLN A 1 100 ? 1.497 -6.744 -16.037 1.00 97.56 100 GLN A N 1
ATOM 776 C CA . GLN A 1 100 ? 1.541 -5.922 -17.238 1.00 97.56 100 GLN A CA 1
ATOM 777 C C . GLN A 1 100 ? 1.661 -4.469 -16.783 1.00 97.56 100 GLN A C 1
ATOM 779 O O . GLN A 1 100 ? 0.724 -3.996 -16.148 1.00 97.56 100 GLN A O 1
ATOM 784 N N . PRO A 1 101 ? 2.767 -3.757 -17.046 1.00 96.75 101 PRO A N 1
ATOM 785 C CA . PRO A 1 101 ? 4.005 -4.199 -17.704 1.00 96.75 101 PRO A CA 1
ATOM 786 C C . PRO A 1 101 ? 4.739 -5.292 -16.909 1.00 96.75 101 PRO A C 1
ATOM 788 O O . PRO A 1 101 ? 4.320 -5.642 -15.812 1.00 96.75 101 PRO A O 1
ATOM 791 N N . SER A 1 102 ? 5.807 -5.870 -17.467 1.00 94.88 102 SER A N 1
ATOM 792 C CA . SER A 1 102 ? 6.440 -7.082 -16.918 1.00 94.88 102 SER A CA 1
ATOM 793 C C . SER A 1 102 ? 7.114 -6.890 -15.557 1.00 94.88 102 SER A C 1
ATOM 795 O O . SER A 1 102 ? 7.163 -7.836 -14.776 1.00 94.88 102 SER A O 1
ATOM 797 N N . ASP A 1 103 ? 7.620 -5.692 -15.264 1.00 94.25 103 ASP A N 1
ATOM 798 C CA . ASP A 1 103 ? 8.404 -5.418 -14.052 1.00 94.25 103 ASP A CA 1
ATOM 799 C C . ASP A 1 103 ? 7.994 -4.088 -13.391 1.00 94.25 103 ASP A C 1
ATOM 801 O O . ASP A 1 103 ? 8.763 -3.121 -13.385 1.00 94.25 103 ASP A O 1
ATOM 805 N N . PRO A 1 104 ? 6.745 -3.984 -12.897 1.00 98.06 104 PRO A N 1
ATOM 806 C CA . PRO A 1 104 ? 6.286 -2.778 -12.239 1.00 98.06 104 PRO A CA 1
ATOM 807 C C . PRO A 1 104 ? 6.917 -2.667 -10.847 1.00 98.06 104 PRO A C 1
ATOM 809 O O . PRO A 1 104 ? 7.095 -3.658 -10.134 1.00 98.06 104 PRO A O 1
ATOM 812 N N . LEU A 1 105 ? 7.200 -1.435 -10.440 1.00 98.44 105 LEU A N 1
ATOM 813 C CA . LEU A 1 105 ? 7.827 -1.107 -9.163 1.00 98.44 105 LEU A CA 1
ATOM 814 C C . LEU A 1 105 ? 6.861 -0.329 -8.277 1.00 98.44 105 LEU A C 1
ATOM 816 O O . LEU A 1 105 ? 6.015 0.415 -8.775 1.00 98.44 105 LEU A O 1
ATOM 820 N N . VAL A 1 106 ? 7.041 -0.449 -6.964 1.00 98.56 106 VAL A N 1
ATOM 821 C CA . VAL A 1 106 ? 6.438 0.444 -5.971 1.00 98.56 106 VAL A CA 1
ATOM 822 C C . VAL A 1 106 ? 7.512 1.411 -5.495 1.00 98.56 106 VAL A C 1
ATOM 824 O O . VAL A 1 106 ? 8.521 0.985 -4.940 1.00 98.56 106 VAL A O 1
ATOM 827 N N . PHE A 1 107 ? 7.309 2.706 -5.711 1.00 98.00 107 PHE A N 1
ATOM 828 C CA . PHE A 1 107 ? 8.223 3.748 -5.254 1.00 98.00 107 PHE A CA 1
ATOM 829 C C . PHE A 1 107 ? 7.674 4.442 -4.010 1.00 98.00 107 PHE A C 1
ATOM 831 O O . PHE A 1 107 ? 6.510 4.844 -4.001 1.00 98.00 107 PHE A O 1
ATOM 838 N N . LEU A 1 108 ? 8.515 4.586 -2.987 1.00 97.44 108 LEU A N 1
ATOM 839 C CA . LEU A 1 108 ? 8.211 5.217 -1.705 1.00 97.44 108 LEU A CA 1
ATOM 840 C C . LEU A 1 108 ? 9.070 6.481 -1.569 1.00 97.44 108 LEU A C 1
ATOM 842 O O . LEU A 1 108 ? 10.286 6.377 -1.434 1.00 97.44 108 LEU A O 1
ATOM 846 N N . SER A 1 109 ? 8.470 7.670 -1.602 1.00 95.00 109 SER A N 1
ATOM 847 C CA . SER A 1 109 ? 9.218 8.940 -1.621 1.00 95.00 109 SER A CA 1
ATOM 848 C C . SER A 1 109 ? 9.498 9.546 -0.241 1.00 95.00 109 SER A C 1
ATOM 850 O O . SER A 1 109 ? 10.332 10.442 -0.104 1.00 95.00 109 SER A O 1
ATOM 852 N N . LEU A 1 110 ? 8.808 9.081 0.803 1.00 94.25 110 LEU A N 1
ATOM 853 C CA . LEU A 1 110 ? 9.005 9.556 2.173 1.00 94.25 110 LEU A CA 1
ATOM 854 C C . LEU A 1 110 ? 9.795 8.531 2.991 1.00 94.25 110 LEU A C 1
ATOM 856 O O . LEU A 1 110 ? 9.451 7.351 2.925 1.00 94.25 110 LEU A O 1
ATOM 860 N N . PRO A 1 111 ? 10.778 8.955 3.809 1.00 94.44 111 PRO A N 1
ATOM 861 C CA . PRO A 1 111 ? 11.427 8.077 4.782 1.00 94.44 111 PRO A CA 1
ATOM 862 C C . PRO A 1 111 ? 10.419 7.426 5.736 1.00 94.44 111 PRO A C 1
ATOM 864 O O . PRO A 1 111 ? 9.423 8.055 6.107 1.00 94.44 111 PRO A O 1
ATOM 867 N N . ALA A 1 112 ? 10.710 6.203 6.181 1.00 93.56 112 ALA A N 1
ATOM 868 C CA . ALA A 1 112 ? 9.813 5.377 6.987 1.00 93.56 112 ALA A CA 1
ATOM 869 C C . ALA A 1 112 ? 9.343 6.051 8.284 1.00 93.56 112 ALA A C 1
ATOM 871 O O . ALA A 1 112 ? 8.156 5.986 8.613 1.00 93.56 112 ALA A O 1
ATOM 872 N N . ALA A 1 113 ? 10.231 6.780 8.968 1.00 92.69 113 ALA A N 1
ATOM 873 C CA . ALA A 1 113 ? 9.899 7.560 10.163 1.00 92.69 113 ALA A CA 1
ATOM 874 C C . ALA A 1 113 ? 8.728 8.544 9.963 1.00 92.69 113 ALA A C 1
ATOM 876 O O . ALA A 1 113 ? 8.002 8.825 10.913 1.00 92.69 113 ALA A O 1
ATOM 877 N N . LYS A 1 114 ? 8.508 9.040 8.734 1.00 92.31 114 LYS A N 1
ATOM 878 C CA . LYS A 1 114 ? 7.474 10.045 8.432 1.00 92.31 114 LYS A CA 1
ATOM 879 C C . LYS A 1 114 ? 6.113 9.458 8.071 1.00 92.31 114 LYS A C 1
ATOM 881 O O . LYS A 1 114 ? 5.134 10.199 8.014 1.00 92.31 114 LYS A O 1
ATOM 886 N N . TRP A 1 115 ? 6.017 8.152 7.816 1.00 91.12 115 TRP A N 1
ATOM 887 C CA . TRP A 1 115 ? 4.795 7.554 7.261 1.00 91.12 115 TRP A CA 1
ATOM 888 C C . TRP A 1 115 ? 3.566 7.748 8.151 1.00 91.12 115 TRP A C 1
ATOM 890 O O . TRP A 1 115 ? 2.455 7.960 7.662 1.00 91.12 115 TRP A O 1
ATOM 900 N N . TRP A 1 116 ? 3.773 7.702 9.465 1.00 85.56 116 TRP A N 1
ATOM 901 C CA . TRP A 1 116 ? 2.701 7.792 10.454 1.00 85.56 116 TRP A CA 1
ATOM 902 C C . TRP A 1 116 ? 2.430 9.218 10.937 1.00 85.56 116 TRP A C 1
ATOM 904 O O . TRP A 1 116 ? 1.394 9.445 11.546 1.00 85.56 116 TRP A O 1
ATOM 914 N N . GLU A 1 117 ? 3.298 10.187 10.625 1.00 88.19 117 GLU A N 1
ATOM 915 C CA . GLU A 1 117 ? 3.051 11.602 10.944 1.00 88.19 117 GLU A CA 1
ATOM 916 C C . GLU A 1 117 ? 1.833 12.131 10.176 1.00 88.19 117 GLU A C 1
ATOM 918 O O . GLU A 1 117 ? 1.045 12.922 10.691 1.00 88.19 117 GLU A O 1
ATOM 923 N N . ASN A 1 118 ? 1.674 11.682 8.926 1.00 88.25 118 ASN A N 1
ATOM 924 C CA . ASN A 1 118 ? 0.528 12.006 8.091 1.00 88.25 118 ASN A CA 1
ATOM 925 C C . ASN A 1 118 ? 0.332 10.919 7.023 1.00 88.25 118 ASN A C 1
ATOM 927 O O . ASN A 1 118 ? 0.941 10.956 5.951 1.00 88.25 118 ASN A O 1
ATOM 931 N N . ILE A 1 119 ? -0.545 9.949 7.305 1.00 86.69 119 ILE A N 1
ATOM 932 C CA . ILE A 1 119 ? -0.842 8.848 6.371 1.00 86.69 119 ILE A CA 1
ATOM 933 C C . ILE A 1 119 ? -1.433 9.377 5.063 1.00 86.69 119 ILE A C 1
ATOM 935 O O . ILE A 1 119 ? -1.116 8.855 3.995 1.00 86.69 119 ILE A O 1
ATOM 939 N N . VAL A 1 120 ? -2.270 10.419 5.128 1.00 87.00 120 VAL A N 1
ATOM 940 C CA . VAL A 1 120 ? -2.886 11.003 3.930 1.00 87.00 120 VAL A CA 1
ATOM 941 C C . VAL A 1 120 ? -1.803 11.554 3.013 1.00 87.00 120 VAL A C 1
ATOM 943 O O . VAL A 1 120 ? -1.796 11.206 1.842 1.00 87.00 120 VAL A O 1
ATOM 946 N N . LEU A 1 121 ? -0.845 12.325 3.537 1.00 88.25 121 LEU A N 1
ATOM 947 C CA . LEU A 1 121 ? 0.310 12.804 2.771 1.00 88.25 121 LEU A CA 1
ATOM 948 C C . LEU A 1 121 ? 1.159 11.640 2.245 1.00 88.25 121 LEU A C 1
ATOM 950 O O . LEU A 1 121 ? 1.535 11.627 1.076 1.00 88.25 121 LEU A O 1
ATOM 954 N N . THR A 1 122 ? 1.429 10.649 3.093 1.00 87.56 122 THR A N 1
ATOM 955 C CA . THR A 1 122 ? 2.236 9.471 2.747 1.00 87.56 122 THR A CA 1
ATOM 956 C C . THR A 1 122 ? 1.635 8.666 1.599 1.00 87.56 122 THR A C 1
ATOM 958 O O . THR A 1 122 ? 2.355 8.189 0.726 1.00 87.56 122 THR A O 1
ATOM 961 N N . CYS A 1 123 ? 0.311 8.550 1.552 1.00 86.81 123 CYS A N 1
ATOM 962 C CA . CYS A 1 123 ? -0.388 7.855 0.477 1.00 86.81 123 CYS A CA 1
ATOM 963 C C . CYS A 1 123 ? -0.725 8.775 -0.712 1.00 86.81 123 CYS A C 1
ATOM 965 O O . CYS A 1 123 ? -0.879 8.288 -1.831 1.00 86.81 123 CYS A O 1
ATOM 967 N N . ALA A 1 124 ? -0.793 10.096 -0.512 1.00 82.12 124 ALA A N 1
ATOM 968 C CA . ALA A 1 124 ? -1.075 11.080 -1.555 1.00 82.12 124 ALA A CA 1
ATOM 969 C C . ALA A 1 124 ? 0.141 11.281 -2.468 1.00 82.12 124 ALA A C 1
ATOM 971 O O . ALA A 1 124 ? 0.974 12.153 -2.241 1.00 82.12 124 ALA A O 1
ATOM 972 N N . ASN A 1 125 ? 0.223 10.466 -3.522 1.00 79.19 125 ASN A N 1
ATOM 973 C CA . ASN A 1 125 ? 1.267 10.499 -4.557 1.00 79.19 125 ASN A CA 1
ATOM 974 C C . ASN A 1 125 ? 2.703 10.229 -4.068 1.00 79.19 125 ASN A C 1
ATOM 976 O O . ASN A 1 125 ? 3.639 10.346 -4.850 1.00 79.19 125 ASN A O 1
ATOM 980 N N . ASN A 1 126 ? 2.889 9.812 -2.814 1.00 89.44 126 ASN A N 1
ATOM 981 C CA . ASN A 1 126 ? 4.207 9.503 -2.249 1.00 89.44 126 ASN A CA 1
ATOM 982 C C . ASN A 1 126 ? 4.512 7.993 -2.175 1.00 89.44 126 ASN A C 1
ATOM 984 O O . ASN A 1 126 ? 5.628 7.585 -1.862 1.00 89.44 126 ASN A O 1
ATOM 988 N N . MET A 1 127 ? 3.533 7.147 -2.493 1.00 96.62 127 MET A N 1
ATOM 989 C CA . MET A 1 127 ? 3.690 5.695 -2.584 1.00 96.62 127 MET A CA 1
ATOM 990 C C . MET A 1 127 ? 2.975 5.194 -3.838 1.00 96.62 127 MET A C 1
ATOM 992 O O . MET A 1 127 ? 1.766 4.955 -3.832 1.00 96.62 127 MET A O 1
ATOM 996 N N . VAL A 1 128 ? 3.707 5.098 -4.945 1.00 97.88 128 VAL A N 1
ATOM 997 C CA . VAL A 1 128 ? 3.131 5.024 -6.297 1.00 97.88 128 VAL A CA 1
ATOM 998 C C . VAL A 1 128 ? 3.681 3.852 -7.106 1.00 97.88 128 VAL A C 1
ATOM 1000 O O . VAL A 1 128 ? 4.748 3.324 -6.801 1.00 97.88 128 VAL A O 1
ATOM 1003 N N . PHE A 1 129 ? 2.953 3.440 -8.148 1.00 98.56 129 PHE A N 1
ATOM 1004 C CA . PHE A 1 129 ? 3.439 2.441 -9.098 1.00 98.56 129 PHE A CA 1
ATOM 1005 C C . PHE A 1 129 ? 4.187 3.097 -10.261 1.00 98.56 129 PHE A C 1
ATOM 1007 O O . PHE A 1 129 ? 3.736 4.104 -10.810 1.00 98.56 129 PHE A O 1
ATOM 1014 N N . LEU A 1 130 ? 5.288 2.483 -10.690 1.00 98.25 130 LEU A N 1
ATOM 1015 C CA . LEU A 1 130 ? 6.001 2.816 -11.924 1.00 98.25 130 LEU A CA 1
ATOM 1016 C C . LEU A 1 130 ? 6.051 1.584 -12.829 1.00 98.25 130 LEU A C 1
ATOM 1018 O O . LEU A 1 130 ? 6.262 0.475 -12.350 1.00 98.25 130 LEU A O 1
ATOM 1022 N N . SER A 1 131 ? 5.898 1.780 -14.141 1.00 98.12 131 SER A N 1
ATOM 1023 C CA . SER A 1 131 ? 5.897 0.692 -15.133 1.00 98.12 131 SER A CA 1
ATOM 1024 C C . SER A 1 131 ? 7.202 -0.105 -15.176 1.00 98.12 131 SER A C 1
ATOM 1026 O O . SER A 1 131 ? 7.206 -1.261 -15.584 1.00 98.12 131 SER A O 1
ATOM 1028 N N . SER A 1 132 ? 8.324 0.540 -14.858 1.00 97.44 132 SER A N 1
ATOM 1029 C CA . SER A 1 132 ? 9.659 -0.054 -14.897 1.00 97.44 132 SER A CA 1
ATOM 1030 C C . SER A 1 132 ? 10.670 0.859 -14.216 1.00 97.44 132 SER A C 1
ATOM 1032 O O . SER A 1 132 ? 10.392 2.039 -13.967 1.00 97.44 132 SER A O 1
ATOM 1034 N N . ARG A 1 133 ? 11.890 0.349 -14.012 1.00 97.38 133 ARG A N 1
ATOM 1035 C CA . ARG A 1 133 ? 13.019 1.164 -13.549 1.00 97.38 133 ARG A CA 1
ATOM 1036 C C . ARG A 1 133 ? 13.298 2.361 -14.461 1.00 97.38 133 ARG A C 1
ATOM 1038 O O . ARG A 1 133 ? 13.508 3.456 -13.961 1.00 97.38 133 ARG A O 1
ATOM 1045 N N . ARG A 1 134 ? 13.197 2.183 -15.782 1.00 97.31 134 ARG A N 1
ATOM 1046 C CA . ARG A 1 134 ? 13.371 3.275 -16.751 1.00 97.31 134 ARG A CA 1
ATOM 1047 C C . ARG A 1 134 ? 12.395 4.425 -16.496 1.00 97.31 134 ARG A C 1
ATOM 1049 O O . ARG A 1 134 ? 12.801 5.576 -16.507 1.00 97.31 134 ARG A O 1
ATOM 1056 N N . HIS A 1 135 ? 11.121 4.116 -16.240 1.00 97.50 135 HIS A N 1
ATOM 1057 C CA . HIS A 1 135 ? 10.113 5.151 -15.982 1.00 97.50 135 HIS A CA 1
ATOM 1058 C C . HIS A 1 135 ? 10.355 5.861 -14.650 1.00 97.50 135 HIS A C 1
ATOM 1060 O O . HIS A 1 135 ? 10.082 7.050 -14.550 1.00 97.50 135 HIS A O 1
ATOM 1066 N N . LEU A 1 136 ? 10.871 5.151 -13.643 1.00 97.38 136 LEU A N 1
ATOM 1067 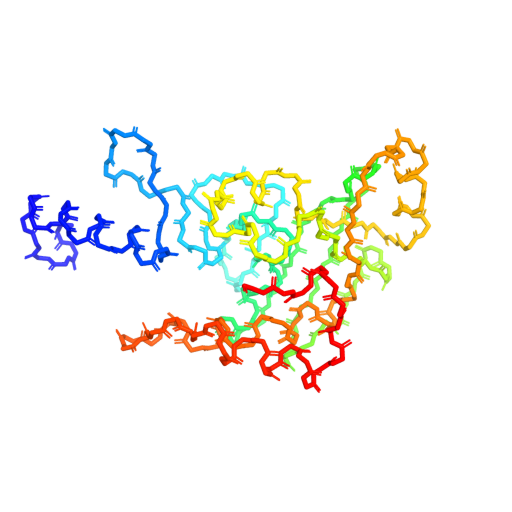C CA . LEU A 1 136 ? 11.318 5.786 -12.409 1.00 97.38 136 LEU A CA 1
ATOM 1068 C C . LEU A 1 136 ? 12.483 6.747 -12.677 1.00 97.38 136 LEU A C 1
ATOM 1070 O O . LEU A 1 136 ? 12.432 7.891 -12.243 1.00 97.38 136 LEU A O 1
ATOM 1074 N N . ASP A 1 137 ? 13.514 6.300 -13.394 1.00 97.06 137 ASP A N 1
ATOM 1075 C CA . ASP A 1 137 ? 14.692 7.126 -13.665 1.00 97.06 137 ASP A CA 1
ATOM 1076 C C . ASP A 1 137 ? 14.332 8.367 -14.502 1.00 97.06 137 ASP A C 1
ATOM 1078 O O . ASP A 1 137 ? 14.852 9.450 -14.245 1.00 97.06 137 ASP A O 1
ATOM 1082 N N . ASP A 1 138 ? 13.426 8.237 -15.476 1.00 96.88 138 ASP A N 1
ATOM 1083 C CA . ASP A 1 138 ? 12.926 9.366 -16.270 1.00 96.88 138 ASP A CA 1
ATOM 1084 C C . ASP A 1 138 ? 12.123 10.350 -15.402 1.00 96.88 138 ASP A C 1
ATOM 1086 O O . ASP A 1 138 ? 12.411 11.547 -15.411 1.00 96.88 138 ASP A O 1
ATOM 1090 N N . TRP A 1 139 ? 11.227 9.853 -14.546 1.00 95.69 139 TRP A N 1
ATOM 1091 C CA . TRP A 1 139 ? 10.477 10.696 -13.613 1.00 95.69 139 TRP A CA 1
ATOM 1092 C C . TRP A 1 139 ? 11.374 11.429 -12.602 1.00 95.69 139 TRP A C 1
ATOM 1094 O O . TRP A 1 139 ? 11.145 12.601 -12.303 1.00 95.69 139 TRP A O 1
ATOM 1104 N N . LEU A 1 140 ? 12.430 10.780 -12.097 1.00 95.62 140 LEU A N 1
ATOM 1105 C CA . LEU A 1 140 ? 13.389 11.402 -11.175 1.00 95.62 140 LEU A CA 1
ATOM 1106 C C . LEU A 1 140 ? 14.242 12.488 -11.846 1.00 95.62 140 LEU A C 1
ATOM 1108 O O . LEU A 1 140 ? 14.629 13.443 -11.175 1.00 95.62 140 LEU A O 1
ATOM 1112 N N . LYS A 1 141 ? 14.515 12.397 -13.156 1.00 96.12 141 LYS A N 1
ATOM 1113 C CA . LYS A 1 141 ? 15.185 13.488 -13.894 1.00 96.12 141 LYS A CA 1
ATOM 1114 C C . LYS A 1 141 ? 14.318 14.742 -13.953 1.00 96.12 141 LYS A C 1
ATOM 1116 O O . LYS A 1 141 ? 14.844 15.846 -13.863 1.00 96.12 141 LYS A O 1
ATOM 1121 N N . GLU A 1 142 ? 13.006 14.569 -14.095 1.00 95.06 142 GLU A N 1
ATOM 1122 C CA . GLU A 1 142 ? 12.037 15.671 -14.092 1.00 95.06 142 GLU A CA 1
ATOM 1123 C C . GLU A 1 142 ? 11.800 16.238 -12.683 1.00 95.06 142 GLU A C 1
ATOM 1125 O O . GLU A 1 142 ? 11.354 17.374 -12.541 1.00 95.06 142 GLU A O 1
ATOM 1130 N N . ASN A 1 143 ? 12.130 15.467 -11.641 1.00 93.62 143 ASN A N 1
ATOM 1131 C CA . ASN A 1 143 ? 11.905 15.806 -10.236 1.00 93.62 143 ASN A CA 1
ATOM 1132 C C . ASN A 1 143 ? 13.203 15.638 -9.421 1.00 93.62 143 ASN A C 1
ATOM 1134 O O . ASN A 1 143 ? 13.286 14.755 -8.564 1.00 93.62 143 ASN A O 1
ATOM 1138 N N . PRO A 1 144 ? 14.230 16.477 -9.654 1.00 92.19 144 PRO A N 1
ATOM 1139 C CA . PRO A 1 144 ? 15.585 16.265 -9.136 1.00 92.19 144 PRO A CA 1
ATOM 1140 C C . PRO A 1 144 ? 15.710 16.365 -7.610 1.00 92.19 144 PRO A C 1
ATOM 1142 O O . PRO A 1 144 ? 16.709 15.906 -7.055 1.00 92.19 144 PRO A O 1
ATOM 1145 N N . ASP A 1 145 ? 14.718 16.927 -6.918 1.00 92.19 145 ASP A N 1
ATOM 1146 C CA . ASP A 1 145 ? 14.664 16.994 -5.451 1.00 92.19 145 ASP A CA 1
ATOM 1147 C C . ASP A 1 145 ? 13.964 15.783 -4.823 1.00 92.19 145 ASP A C 1
ATOM 1149 O O . ASP A 1 145 ? 14.086 15.544 -3.620 1.00 92.19 145 ASP A O 1
ATOM 1153 N N . LEU A 1 146 ? 13.265 14.981 -5.631 1.00 91.06 146 LEU A N 1
ATOM 1154 C CA . LEU A 1 146 ? 12.584 13.792 -5.153 1.00 91.06 146 LEU A CA 1
ATOM 1155 C C . LEU A 1 146 ? 13.609 12.737 -4.732 1.00 91.06 146 LEU A C 1
ATOM 1157 O O . LEU A 1 146 ? 14.601 12.461 -5.413 1.00 91.06 146 LEU A O 1
ATOM 1161 N N . ARG A 1 147 ? 13.378 12.147 -3.568 1.00 89.81 147 ARG A N 1
ATOM 1162 C CA . ARG A 1 147 ? 14.160 11.038 -3.017 1.00 89.81 147 ARG A CA 1
ATOM 1163 C C . ARG A 1 147 ? 13.203 9.901 -2.708 1.00 89.81 147 ARG A C 1
ATOM 1165 O O . ARG A 1 147 ? 12.003 10.135 -2.603 1.00 89.81 147 ARG A O 1
ATOM 1172 N N . GLY A 1 148 ? 13.725 8.689 -2.578 1.00 95.12 148 GLY A N 1
ATOM 1173 C CA . GLY A 1 148 ? 12.908 7.544 -2.214 1.00 95.12 148 GLY A CA 1
ATOM 1174 C C . GLY A 1 148 ? 13.553 6.206 -2.517 1.00 95.12 148 GLY A C 1
ATOM 1175 O O . GLY A 1 148 ? 14.638 6.140 -3.093 1.00 95.12 148 GLY A O 1
ATOM 1176 N N . GLU A 1 149 ? 12.835 5.154 -2.153 1.00 97.00 149 GLU A N 1
ATOM 1177 C CA . GLU A 1 149 ? 13.215 3.767 -2.388 1.00 97.00 149 GLU A CA 1
ATOM 1178 C C . GLU A 1 149 ? 12.257 3.109 -3.376 1.00 97.00 149 GLU A C 1
ATOM 1180 O O . GLU A 1 149 ? 11.041 3.311 -3.330 1.00 97.00 149 GLU A O 1
ATOM 1185 N N . ALA A 1 150 ? 12.815 2.303 -4.276 1.00 97.31 150 ALA A N 1
ATOM 1186 C CA . ALA A 1 150 ? 12.052 1.542 -5.253 1.00 97.31 150 ALA A CA 1
ATOM 1187 C C . ALA A 1 150 ? 12.065 0.065 -4.876 1.00 97.31 150 ALA A C 1
ATOM 1189 O O . ALA A 1 150 ? 13.125 -0.546 -4.755 1.00 97.31 150 ALA A O 1
ATOM 1190 N N . LEU A 1 151 ? 10.880 -0.512 -4.735 1.00 98.19 151 LEU A N 1
ATOM 1191 C CA . LEU A 1 151 ? 10.687 -1.907 -4.383 1.00 98.19 151 LEU A CA 1
ATOM 1192 C C . LEU A 1 151 ? 10.129 -2.681 -5.570 1.00 98.19 151 LEU A C 1
ATOM 1194 O O . LEU A 1 151 ? 9.196 -2.236 -6.243 1.00 98.19 151 LEU A O 1
ATOM 1198 N N . SER A 1 152 ? 10.650 -3.887 -5.767 1.00 97.81 152 SER A N 1
ATOM 1199 C CA . SER A 1 152 ? 9.953 -4.916 -6.537 1.00 97.81 152 SER A CA 1
ATOM 1200 C C . SER A 1 152 ? 8.672 -5.348 -5.821 1.00 97.81 152 SER A C 1
ATOM 1202 O O . SER A 1 152 ? 8.555 -5.225 -4.599 1.00 97.81 152 SER A O 1
ATOM 1204 N N . LEU A 1 153 ? 7.736 -5.956 -6.554 1.00 98.31 153 LEU A N 1
ATOM 1205 C CA . LEU A 1 153 ? 6.520 -6.515 -5.954 1.00 98.31 153 LEU A CA 1
ATOM 1206 C C . LEU A 1 153 ? 6.815 -7.552 -4.861 1.00 98.31 153 LEU A C 1
ATOM 1208 O O . LEU A 1 153 ? 6.090 -7.619 -3.872 1.00 98.31 153 LEU A O 1
ATOM 1212 N N . GLU A 1 154 ? 7.878 -8.348 -5.009 1.00 97.62 154 GLU A N 1
ATOM 1213 C CA . GLU A 1 154 ? 8.294 -9.313 -3.986 1.00 97.62 154 GLU A CA 1
ATOM 1214 C C . GLU A 1 154 ? 8.734 -8.606 -2.699 1.00 97.62 154 GLU A C 1
ATOM 1216 O O . GLU A 1 154 ? 8.310 -8.987 -1.607 1.00 97.62 154 GLU A O 1
ATOM 1221 N N . GLN A 1 155 ? 9.542 -7.549 -2.811 1.00 97.88 155 GLN A N 1
ATOM 1222 C CA . GLN A 1 155 ? 9.928 -6.741 -1.654 1.00 97.88 155 GLN A CA 1
ATOM 1223 C C . GLN A 1 155 ? 8.709 -6.053 -1.031 1.00 97.88 155 GLN A C 1
ATOM 1225 O O . GLN A 1 155 ? 8.569 -6.084 0.189 1.00 97.88 155 GLN A O 1
ATOM 1230 N N . THR A 1 156 ? 7.787 -5.514 -1.839 1.00 98.38 156 THR A N 1
ATOM 1231 C CA . THR A 1 156 ? 6.537 -4.918 -1.342 1.00 98.38 156 THR A CA 1
ATOM 1232 C C . THR A 1 156 ? 5.692 -5.934 -0.565 1.00 98.38 156 THR A C 1
ATOM 1234 O O . THR A 1 156 ? 5.175 -5.626 0.511 1.00 98.38 156 THR A O 1
ATOM 1237 N N . LEU A 1 157 ? 5.575 -7.171 -1.058 1.00 98.38 157 LEU A N 1
ATOM 1238 C CA . LEU A 1 157 ? 4.904 -8.254 -0.334 1.00 98.38 157 LEU A CA 1
ATOM 1239 C C . LEU A 1 157 ? 5.609 -8.549 0.996 1.00 98.38 157 LEU A C 1
ATOM 1241 O O . LEU A 1 157 ? 4.938 -8.641 2.023 1.00 98.38 157 LEU A O 1
ATOM 1245 N N . LYS A 1 158 ? 6.947 -8.633 1.003 1.00 98.12 158 LYS A N 1
ATOM 1246 C CA . LYS A 1 158 ? 7.734 -8.888 2.220 1.00 98.12 158 LYS A CA 1
ATOM 1247 C C . LYS A 1 158 ? 7.549 -7.790 3.268 1.00 98.12 158 LYS A C 1
ATOM 1249 O O . LYS A 1 158 ? 7.189 -8.114 4.394 1.00 98.12 158 LYS A O 1
ATOM 1254 N N . ILE A 1 159 ? 7.684 -6.507 2.914 1.00 97.06 159 ILE A N 1
ATOM 1255 C CA . ILE A 1 159 ? 7.494 -5.408 3.887 1.00 97.06 159 ILE A CA 1
ATOM 1256 C C . ILE A 1 159 ? 6.078 -5.347 4.454 1.00 97.06 159 ILE A C 1
ATOM 1258 O O . ILE A 1 159 ? 5.884 -4.859 5.566 1.00 97.06 159 ILE A O 1
ATOM 1262 N N . SER A 1 160 ? 5.095 -5.855 3.705 1.00 97.25 160 SER A N 1
ATOM 1263 C CA . SER A 1 160 ? 3.695 -5.887 4.124 1.00 97.25 160 SER A CA 1
ATOM 1264 C C . SER A 1 160 ? 3.431 -6.930 5.207 1.00 97.25 160 SER A C 1
ATOM 1266 O O . SER A 1 160 ? 2.506 -6.754 5.997 1.00 97.25 160 SER A O 1
ATOM 1268 N N . LEU A 1 161 ? 4.205 -8.019 5.249 1.00 97.31 161 LEU A N 1
ATOM 1269 C CA . LEU A 1 161 ? 3.943 -9.175 6.110 1.00 97.31 161 LEU A CA 1
ATOM 1270 C C . LEU A 1 161 ? 3.732 -8.831 7.591 1.00 97.31 161 LEU A C 1
ATOM 1272 O O . LEU A 1 161 ? 2.679 -9.210 8.107 1.00 97.31 161 LEU A O 1
ATOM 1276 N N . PRO A 1 162 ? 4.648 -8.126 8.284 1.00 96.56 162 PRO A N 1
ATOM 1277 C CA . PRO A 1 162 ? 4.491 -7.881 9.717 1.00 96.56 162 PRO A CA 1
ATOM 1278 C C . PRO A 1 162 ? 3.249 -7.042 10.039 1.00 96.56 162 PRO A C 1
ATOM 1280 O O . PRO A 1 162 ? 2.619 -7.255 11.068 1.00 96.56 162 PRO A O 1
ATOM 1283 N N . ILE A 1 163 ? 2.866 -6.117 9.154 1.00 95.25 163 ILE A N 1
ATOM 1284 C CA . ILE A 1 163 ? 1.755 -5.184 9.386 1.00 95.25 163 ILE A CA 1
ATOM 1285 C C . ILE A 1 163 ? 0.411 -5.809 9.002 1.00 95.25 163 ILE A C 1
ATOM 1287 O O . ILE A 1 163 ? -0.585 -5.634 9.698 1.00 95.25 163 ILE A O 1
ATOM 1291 N N . TYR A 1 164 ? 0.357 -6.510 7.870 1.00 97.00 164 TYR A N 1
ATOM 1292 C CA . TYR A 1 164 ? -0.911 -6.847 7.230 1.00 97.00 164 TYR A CA 1
ATOM 1293 C C . TYR A 1 164 ? -1.360 -8.285 7.449 1.00 97.00 164 TYR A C 1
ATOM 1295 O O . TYR A 1 164 ? -2.565 -8.523 7.486 1.00 97.00 164 TYR A O 1
ATOM 1303 N N . LYS A 1 165 ? -0.434 -9.235 7.630 1.00 96.50 165 LYS A N 1
ATOM 1304 C CA . LYS A 1 165 ? -0.762 -10.671 7.665 1.00 96.50 165 LYS A CA 1
ATOM 1305 C C . LYS A 1 165 ? -1.801 -11.018 8.733 1.00 96.50 165 LYS A C 1
ATOM 1307 O O . LYS A 1 165 ? -2.706 -11.805 8.487 1.00 96.50 165 LYS A O 1
ATOM 1312 N N . GLU A 1 166 ? -1.677 -10.406 9.904 1.00 95.69 166 GLU A N 1
ATOM 1313 C CA . GLU A 1 166 ? -2.531 -10.684 11.060 1.00 95.69 166 GLU A CA 1
ATOM 1314 C C . GLU A 1 166 ? -3.607 -9.605 11.271 1.00 95.69 166 GLU A C 1
ATOM 1316 O O . GLU A 1 166 ? -4.361 -9.659 12.237 1.00 95.69 166 GLU A O 1
ATOM 1321 N N . LYS A 1 167 ? -3.716 -8.628 10.359 1.00 95.19 167 LYS A N 1
ATOM 1322 C CA . LYS A 1 167 ? -4.509 -7.402 10.547 1.00 95.19 1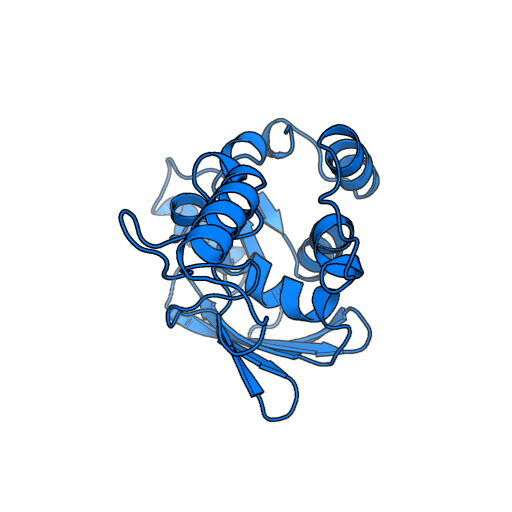67 LYS A CA 1
ATOM 1323 C C . LYS A 1 167 ? -6.014 -7.615 10.682 1.00 95.19 167 LYS A C 1
ATOM 1325 O O . LYS A 1 167 ? -6.707 -6.764 11.229 1.00 95.19 167 LYS A O 1
ATOM 1330 N N . MET A 1 168 ? -6.517 -8.739 10.180 1.00 94.06 168 MET A N 1
ATOM 1331 C CA . MET A 1 168 ? -7.933 -9.102 10.268 1.00 94.06 168 MET A CA 1
ATOM 1332 C C . MET A 1 168 ? -8.287 -9.853 11.559 1.00 94.06 168 MET A C 1
ATOM 1334 O O . MET A 1 168 ? -9.456 -10.188 11.756 1.00 94.06 168 MET A O 1
ATOM 1338 N N . LYS A 1 169 ? -7.310 -10.149 12.426 1.00 94.38 169 LYS A N 1
ATOM 1339 C CA . LYS A 1 169 ? -7.573 -10.759 13.732 1.00 94.38 169 LYS A CA 1
ATOM 1340 C C . LYS A 1 169 ? -8.185 -9.743 14.693 1.00 94.38 169 LYS A C 1
ATOM 1342 O O . LYS A 1 169 ? -7.856 -8.562 14.657 1.00 94.38 169 LYS A O 1
ATOM 1347 N N . ILE A 1 170 ? -9.072 -10.222 15.563 1.00 89.12 170 ILE A N 1
ATOM 1348 C CA . ILE A 1 170 ? -9.810 -9.377 16.513 1.00 89.12 170 ILE A CA 1
ATOM 1349 C C . ILE A 1 170 ? -8.897 -8.723 17.559 1.00 89.12 170 ILE A C 1
ATOM 1351 O O . ILE A 1 170 ? -9.163 -7.615 18.005 1.00 89.12 170 ILE A O 1
ATOM 1355 N N . ASP A 1 171 ? -7.811 -9.400 17.914 1.00 90.50 171 ASP A N 1
ATOM 1356 C CA . ASP A 1 171 ? -6.789 -8.993 18.874 1.00 90.50 171 ASP A CA 1
ATOM 1357 C C . ASP A 1 171 ? -5.544 -8.410 18.187 1.00 90.50 171 ASP A C 1
ATOM 1359 O O . ASP A 1 171 ? -4.466 -8.354 18.779 1.00 90.50 171 ASP A O 1
ATOM 1363 N N . TYR A 1 172 ? -5.668 -7.987 16.923 1.00 93.62 172 TYR A N 1
ATOM 1364 C CA . TYR A 1 172 ? -4.555 -7.406 16.184 1.00 93.62 172 TYR A CA 1
ATOM 1365 C C . TYR A 1 172 ? -4.022 -6.149 16.883 1.00 93.62 172 TYR A C 1
ATOM 1367 O O . TYR A 1 172 ? -4.681 -5.109 16.938 1.00 93.62 172 TYR A O 1
ATOM 1375 N N . ALA A 1 173 ? -2.768 -6.232 17.317 1.00 91.25 173 ALA A N 1
ATOM 1376 C CA . ALA A 1 173 ? -1.947 -5.091 17.676 1.00 91.25 173 ALA A CA 1
ATOM 1377 C C . ALA A 1 173 ? -0.954 -4.812 16.546 1.00 91.25 173 ALA A C 1
ATOM 1379 O O . ALA A 1 173 ? -0.376 -5.733 15.960 1.00 91.25 173 ALA A O 1
ATOM 1380 N N . ARG A 1 174 ? -0.733 -3.532 16.240 1.00 90.50 174 ARG A N 1
ATOM 1381 C CA . ARG A 1 174 ? 0.314 -3.158 15.291 1.00 90.50 174 ARG A CA 1
ATOM 1382 C C . ARG A 1 174 ? 1.687 -3.560 15.850 1.00 90.50 174 ARG A C 1
ATOM 1384 O O . ARG A 1 174 ? 1.923 -3.333 17.037 1.00 90.50 174 ARG A O 1
ATOM 1391 N N . PRO A 1 175 ? 2.596 -4.106 15.021 1.00 93.56 175 PRO A N 1
ATOM 1392 C CA . PRO A 1 175 ? 3.954 -4.383 15.468 1.00 93.56 175 PRO A CA 1
ATOM 1393 C C . PRO A 1 175 ? 4.645 -3.119 15.984 1.00 93.56 175 PRO A C 1
ATOM 1395 O O . PRO A 1 175 ? 4.435 -2.025 15.449 1.00 93.56 175 PRO A O 1
ATOM 1398 N N . SER A 1 176 ? 5.484 -3.274 17.007 1.00 93.75 176 SER A N 1
ATOM 1399 C CA . SER A 1 176 ? 6.280 -2.172 17.544 1.00 93.75 176 SER A CA 1
ATOM 1400 C C . SER A 1 176 ? 7.322 -1.692 16.529 1.00 93.75 176 SER A C 1
ATOM 1402 O O . SER A 1 176 ? 7.653 -2.398 15.569 1.00 93.75 176 SER A O 1
ATOM 1404 N N . LYS A 1 177 ? 7.883 -0.498 16.754 1.00 93.25 177 LYS A N 1
ATOM 1405 C CA . LYS A 1 177 ? 8.973 0.022 15.916 1.00 93.25 177 LYS A CA 1
ATOM 1406 C C . LYS A 1 177 ? 10.158 -0.940 15.896 1.00 93.25 177 LYS A C 1
ATOM 1408 O O . LYS A 1 177 ? 10.698 -1.213 14.836 1.00 93.25 177 LYS A O 1
ATOM 1413 N N . GLU A 1 178 ? 10.509 -1.513 17.043 1.00 95.00 178 GLU A N 1
ATOM 1414 C CA . GLU A 1 178 ? 11.615 -2.462 17.183 1.00 95.00 178 GLU A CA 1
ATOM 1415 C C . GLU A 1 178 ? 11.359 -3.738 16.375 1.00 95.00 178 GLU A C 1
ATOM 1417 O O . GLU A 1 178 ? 12.256 -4.218 15.686 1.00 95.00 178 GLU A O 1
ATOM 1422 N N . GLN A 1 179 ? 10.128 -4.263 16.413 1.00 95.81 179 GLN A N 1
ATOM 1423 C CA . GLN A 1 179 ? 9.739 -5.439 15.630 1.00 95.81 179 GLN A CA 1
ATOM 1424 C C . GLN A 1 179 ? 9.788 -5.163 14.124 1.00 95.81 179 GLN A C 1
ATOM 1426 O O . GLN A 1 179 ? 10.274 -6.006 13.368 1.00 95.81 179 GLN A O 1
ATOM 1431 N N . LEU A 1 180 ? 9.300 -3.997 13.683 1.00 95.38 180 LEU A N 1
ATOM 1432 C CA . LEU A 1 180 ? 9.340 -3.602 12.273 1.00 95.38 180 LEU A CA 1
ATOM 1433 C C . LEU A 1 180 ? 10.771 -3.382 11.789 1.00 95.38 180 LEU A C 1
ATOM 1435 O O . LEU A 1 180 ? 11.137 -3.953 10.766 1.00 95.38 180 LEU A O 1
ATOM 1439 N N . THR A 1 181 ? 11.581 -2.630 12.536 1.00 94.75 181 THR A N 1
ATOM 1440 C CA . THR A 1 181 ? 12.993 -2.383 12.213 1.00 94.75 181 THR A CA 1
ATOM 1441 C C . THR A 1 181 ? 13.758 -3.698 12.110 1.00 94.75 181 THR A C 1
ATOM 1443 O O . THR A 1 181 ? 14.364 -3.965 11.077 1.00 94.75 181 THR A O 1
ATOM 1446 N N . ALA A 1 182 ? 13.652 -4.577 13.116 1.00 95.75 182 ALA A N 1
ATOM 1447 C CA . ALA A 1 182 ? 14.330 -5.873 13.097 1.00 95.75 182 ALA A CA 1
ATOM 1448 C C . ALA A 1 182 ? 13.893 -6.745 11.908 1.00 95.75 182 ALA A C 1
ATOM 1450 O O . ALA A 1 182 ? 14.714 -7.428 11.292 1.00 95.75 182 ALA A O 1
ATOM 1451 N N . TYR A 1 183 ? 12.603 -6.722 11.563 1.00 96.94 183 TYR A N 1
ATOM 1452 C CA . TYR A 1 183 ? 12.097 -7.469 10.419 1.00 96.94 183 TYR A CA 1
ATOM 1453 C C . TYR A 1 183 ? 12.590 -6.893 9.084 1.00 96.94 183 TYR A C 1
ATOM 1455 O O . TYR A 1 183 ? 13.073 -7.656 8.247 1.00 96.94 183 TYR A O 1
ATOM 1463 N N . TRP A 1 184 ? 12.495 -5.578 8.874 1.00 96.06 184 TRP A N 1
ATOM 1464 C CA . TRP A 1 184 ? 12.948 -4.927 7.640 1.00 96.06 184 TRP A CA 1
ATOM 1465 C C . TRP A 1 184 ? 14.460 -5.062 7.437 1.00 96.06 184 TRP A C 1
ATOM 1467 O O . TRP A 1 184 ? 14.885 -5.397 6.330 1.00 96.06 184 TRP A O 1
ATOM 1477 N N . ASP A 1 185 ? 15.248 -4.969 8.510 1.00 94.75 185 ASP A N 1
ATOM 1478 C CA . ASP A 1 185 ? 16.674 -5.295 8.471 1.00 94.75 185 ASP A CA 1
ATOM 1479 C C . ASP A 1 185 ? 16.903 -6.750 8.033 1.00 94.75 185 ASP A C 1
ATOM 1481 O O . ASP A 1 185 ? 17.732 -7.018 7.164 1.00 94.75 185 ASP A O 1
ATOM 1485 N N . SER A 1 186 ? 16.129 -7.709 8.557 1.00 96.25 186 SER A N 1
ATOM 1486 C CA . SER A 1 186 ? 16.289 -9.130 8.202 1.00 96.25 186 SER A CA 1
ATOM 1487 C C . SER A 1 186 ? 16.013 -9.452 6.725 1.00 96.25 186 SER A C 1
ATOM 1489 O O . SER A 1 186 ? 16.486 -10.471 6.222 1.00 96.25 186 SER A O 1
ATOM 1491 N N . ILE A 1 187 ? 15.268 -8.593 6.017 1.00 95.94 187 ILE A N 1
ATOM 1492 C CA . ILE A 1 187 ? 14.973 -8.736 4.581 1.00 95.94 187 ILE A CA 1
ATOM 1493 C C . ILE A 1 187 ? 15.818 -7.800 3.701 1.00 95.94 187 ILE A C 1
ATOM 1495 O O . ILE A 1 187 ? 15.532 -7.663 2.510 1.00 95.94 187 ILE A O 1
ATOM 1499 N N . GLY A 1 188 ? 16.865 -7.194 4.269 1.00 94.19 188 GLY A N 1
ATOM 1500 C CA . GLY A 1 188 ? 17.861 -6.408 3.540 1.00 94.19 188 GLY A CA 1
ATOM 1501 C C . GLY A 1 188 ? 17.467 -4.957 3.270 1.00 94.19 188 GLY A C 1
ATOM 1502 O O . GLY A 1 188 ? 18.035 -4.334 2.373 1.00 94.19 188 GLY A O 1
ATOM 1503 N N . LEU A 1 189 ? 16.486 -4.415 3.994 1.00 93.25 189 LEU A N 1
ATOM 1504 C CA . LEU A 1 189 ? 16.087 -3.015 3.876 1.00 93.25 189 LEU A CA 1
ATOM 1505 C C . LEU A 1 189 ? 16.822 -2.192 4.926 1.00 93.25 189 LEU A C 1
ATOM 1507 O O . LEU A 1 189 ? 16.420 -2.131 6.083 1.00 93.25 189 LEU A O 1
ATOM 1511 N N . HIS A 1 190 ? 17.921 -1.582 4.494 1.00 89.94 190 HIS A N 1
ATOM 1512 C CA . HIS A 1 190 ? 18.847 -0.855 5.354 1.00 89.94 190 HIS A CA 1
ATOM 1513 C C . HIS A 1 190 ? 18.998 0.603 4.925 1.00 89.94 190 HIS A C 1
ATOM 1515 O O . HIS A 1 190 ? 18.647 0.992 3.814 1.00 89.94 190 HIS A O 1
ATOM 1521 N N . GLY A 1 191 ? 19.622 1.396 5.793 1.00 91.00 191 GLY A N 1
ATOM 1522 C CA . GLY A 1 191 ? 19.952 2.792 5.525 1.00 91.00 191 GLY A CA 1
ATOM 1523 C C . GLY A 1 191 ? 18.955 3.768 6.137 1.00 91.00 191 GLY A C 1
ATOM 1524 O O . GLY A 1 191 ? 17.971 3.383 6.768 1.00 91.00 191 GLY A O 1
ATOM 1525 N N . ASP A 1 192 ? 19.238 5.059 5.976 1.00 93.31 192 ASP A N 1
ATOM 1526 C CA . ASP A 1 192 ? 18.499 6.126 6.660 1.00 93.31 192 ASP A CA 1
ATOM 1527 C C . ASP A 1 192 ? 17.022 6.192 6.263 1.00 93.31 192 ASP A C 1
ATOM 1529 O O . ASP A 1 192 ? 16.194 6.613 7.068 1.00 93.31 192 ASP A O 1
ATOM 1533 N N . PHE A 1 193 ? 16.677 5.725 5.060 1.00 94.94 193 PHE A N 1
ATOM 1534 C CA . PHE A 1 193 ? 15.295 5.678 4.598 1.00 94.94 193 PHE A CA 1
ATOM 1535 C C . PHE A 1 193 ? 14.408 4.769 5.464 1.00 94.94 193 PHE A C 1
ATOM 1537 O O . PHE A 1 193 ? 13.245 5.096 5.683 1.00 94.94 193 PHE A O 1
ATOM 1544 N N . TRP A 1 194 ? 14.945 3.656 5.975 1.00 95.50 194 TRP A N 1
ATOM 1545 C CA . TRP A 1 194 ? 14.175 2.603 6.654 1.00 95.50 194 TRP A CA 1
ATOM 1546 C C . TRP A 1 194 ? 14.119 2.740 8.180 1.00 95.50 194 TRP A C 1
ATOM 1548 O O . TRP A 1 194 ? 13.477 1.930 8.846 1.00 95.50 194 TRP A O 1
ATOM 1558 N N . LYS A 1 195 ? 14.753 3.771 8.749 1.00 92.00 195 LYS A N 1
ATOM 1559 C CA . LYS A 1 195 ? 14.716 4.040 10.193 1.00 92.00 195 LYS A CA 1
ATOM 1560 C C . LYS A 1 195 ? 13.325 4.552 10.612 1.00 92.00 195 LYS A C 1
ATOM 1562 O O . LYS A 1 195 ? 12.775 5.431 9.945 1.00 92.00 195 LYS A O 1
ATOM 1567 N N . LEU A 1 196 ? 12.778 4.002 11.704 1.00 89.25 196 LEU A N 1
ATOM 1568 C CA . LEU A 1 196 ? 11.450 4.299 12.286 1.00 89.25 196 LEU A CA 1
ATOM 1569 C C . LEU A 1 196 ? 11.503 5.152 13.558 1.00 89.25 196 LEU A C 1
ATOM 1571 O O . LEU A 1 196 ? 12.513 5.083 14.286 1.00 89.25 196 LEU A O 1
#

Foldseek 3Di:
DVVVPDDPVRLQVVLVVCVVLVQFDADPPDSHTQDRAQFGPDDDQWWKDFPPDITHGLAPLSSLLVCQQVVGWMWTWGAAPQPRHIWIFTDDPLDTPDIVVPWKKWKAQAFPVCCSVDVNVRSVSRTHIHSDPVSVVVVCVVVVVTDTDIGTSNLSSQLSNQARNCSPPPPDRGDDQVRSLVSCVVVPNDDRSHHD

pLDDT: mean 94.75, std 3.96, range [73.5, 98.88]

Sequence (196 aa):
MQSFHLARSEASDILEELETAHHVIRLPGTQRILLANPFSALDTPFAVKIGNKGYFGACAWDAVAFHIMLGRESLVNSFCHHCAEPIRIEFRNGRAVSTQPSDPLVFLSLPAAKWWENIVLTCANNMVFLSSRRHLDDWLKENPDLRGEALSLEQTLKISLPIYKEKMKIDYARPSKEQLTAYWDSIGLHGDFWKL